Protein 1Q3J (pdb70)

Solvent-accessible surface area: 2704 Å² total; per-residue (Å²): 80,67,126,84,58,62,57,11,46,69,111,49,76,174,29,123,3,95,48,59,96,22,45,81,88,150,69,78,123,53,0,67,0,61,159,184

Nearest PDB structures (foldseek):
  1q3j-assembly1_A  TM=7.990E-01  e=6.376E-05  unclassified
  2dcw-assembly1_A  TM=4.246E-01  e=5.741E+00  Tachypleus tridentatus
  1q3j-assembly1_A  TM=1.029E+00  e=1.247E-07  unclassified
  1dkc-assembly1_A  TM=6.321E-01  e=8.855E-01  Phytolacca americana
  4aoq-assembly3_F  TM=4.528E-01  e=1.450E+00  Spinacia oleracea

Radius of gyration: 8.4 Å; Cα contacts (8 Å, |Δi|>4): 76; chains: 1; bounding box: 14×20×16 Å

Structure (mmCIF, N/CA/C/O backbone):
data_1Q3J
#
_entry.id   1Q3J
#
loop_
_atom_site.group_PDB
_atom_site.id
_atom_site.type_symbol
_atom_site.label_atom_id
_atom_site.label_alt_id
_atom_site.label_comp_id
_atom_site.label_asym_id
_atom_site.label_entity_id
_atom_site.label_seq_id
_atom_site.pdbx_PDB_ins_code
_atom_site.Cartn_x
_atom_site.Cartn_y
_atom_site.Cartn_z
_atom_site.occupancy
_atom_site.B_iso_or_equiv
_atom_site.auth_seq_id
_atom_site.auth_comp_id
_atom_site.auth_asym_id
_atom_site.auth_atom_id
_atom_site.pdbx_PDB_model_num
ATOM 1 N N . CYS A 1 1 ? 5.304 -6.798 2.507 1.00 0.00 1 CYS A N 1
ATOM 2 C CA . CYS A 1 1 ? 4.277 -6.589 1.466 1.00 0.00 1 CYS A CA 1
ATOM 3 C C . CYS A 1 1 ? 3.028 -7.398 1.789 1.00 0.00 1 CYS A C 1
ATOM 4 O O . CYS A 1 1 ? 3.113 -8.397 2.503 1.00 0.00 1 CYS A O 1
ATOM 13 N N . ILE A 1 2 ? 1.878 -6.972 1.251 1.00 0.00 2 ILE A N 1
ATOM 14 C CA . ILE A 1 2 ? 0.607 -7.664 1.462 1.00 0.00 2 ILE A CA 1
ATOM 15 C C . ILE A 1 2 ? 0.099 -7.500 2.910 1.00 0.00 2 ILE A C 1
ATOM 16 O O . ILE A 1 2 ? 0.881 -7.209 3.820 1.00 0.00 2 ILE A O 1
ATOM 32 N N . LYS A 1 3 ? -1.220 -7.683 3.091 1.00 0.00 3 LYS A N 1
ATOM 33 C CA . LYS A 1 3 ? -1.892 -7.573 4.397 1.00 0.00 3 LYS A CA 1
ATOM 34 C C . LYS A 1 3 ? -2.127 -6.121 4.807 1.00 0.00 3 LYS A C 1
ATOM 35 O O . LYS A 1 3 ? -1.360 -5.224 4.448 1.00 0.00 3 LYS A O 1
ATOM 54 N N . ASN A 1 4 ? -3.212 -5.909 5.554 1.00 0.00 4 ASN A N 1
ATOM 55 C CA . ASN A 1 4 ? -3.607 -4.577 6.033 1.00 0.00 4 ASN A CA 1
ATOM 56 C C . ASN A 1 4 ? -2.669 -4.079 7.130 1.00 0.00 4 ASN A C 1
ATOM 57 O O . ASN A 1 4 ? -3.105 -3.764 8.240 1.00 0.00 4 ASN A O 1
ATOM 68 N N . GLY A 1 5 ? -1.389 -4.019 6.823 1.00 0.00 5 GLY A N 1
ATOM 69 C CA . GLY A 1 5 ? -0.409 -3.570 7.784 1.00 0.00 5 GLY A CA 1
ATOM 70 C C . GLY A 1 5 ? 0.964 -3.492 7.168 1.00 0.00 5 GLY A C 1
ATOM 71 O O . GLY A 1 5 ? 1.933 -4.019 7.714 1.00 0.00 5 GLY A O 1
ATOM 75 N N . ASN A 1 6 ? 1.039 -2.845 6.018 1.00 0.00 6 ASN A N 1
ATOM 76 C CA . ASN A 1 6 ? 2.291 -2.701 5.296 1.00 0.00 6 ASN A CA 1
ATOM 77 C C . ASN A 1 6 ? 2.165 -1.569 4.290 1.00 0.00 6 ASN A C 1
ATOM 78 O O . ASN A 1 6 ? 1.084 -1.345 3.740 1.00 0.00 6 ASN A O 1
ATOM 89 N N . GLY A 1 7 ? 3.261 -0.854 4.072 1.00 0.00 7 GLY A N 1
ATOM 90 C CA . GLY A 1 7 ? 3.259 0.263 3.147 1.00 0.00 7 GLY A CA 1
ATOM 91 C C . GLY A 1 7 ? 2.871 -0.133 1.740 1.00 0.00 7 GLY A C 1
ATOM 92 O O . GLY A 1 7 ? 3.315 -1.162 1.230 1.00 0.00 7 GLY A O 1
ATOM 96 N N . CYS A 1 8 ? 2.039 0.680 1.115 1.00 0.00 8 CYS A N 1
ATOM 97 C CA . CYS A 1 8 ? 1.585 0.410 -0.237 1.00 0.00 8 CYS A CA 1
ATOM 98 C C . CYS A 1 8 ? 1.507 1.697 -1.055 1.00 0.00 8 CYS A C 1
ATOM 99 O O . CYS A 1 8 ? 2.046 1.769 -2.160 1.00 0.00 8 CYS A O 1
ATOM 106 N N . GLN A 1 9 ? 0.842 2.715 -0.512 1.00 0.00 9 GLN A N 1
ATOM 107 C CA . GLN A 1 9 ? 0.705 3.993 -1.209 1.00 0.00 9 GLN A CA 1
ATOM 108 C C . GLN A 1 9 ? 0.973 5.170 -0.265 1.00 0.00 9 GLN A C 1
ATOM 109 O O . GLN A 1 9 ? 0.049 5.894 0.108 1.00 0.00 9 GLN A O 1
ATOM 123 N N . PRO A 1 10 ? 2.239 5.365 0.148 1.00 0.00 10 PRO A N 1
ATOM 124 C CA . PRO A 1 10 ? 2.627 6.450 1.064 1.00 0.00 10 PRO A CA 1
ATOM 125 C C . PRO A 1 10 ? 2.350 7.849 0.503 1.00 0.00 10 PRO A C 1
ATOM 126 O O . PRO A 1 10 ? 1.928 8.744 1.239 1.00 0.00 10 PRO A O 1
ATOM 137 N N . ASN A 1 11 ? 2.588 8.046 -0.791 1.00 0.00 11 ASN A N 1
ATOM 138 C CA . ASN A 1 11 ? 2.356 9.350 -1.410 1.00 0.00 11 ASN A CA 1
ATOM 139 C C . ASN A 1 11 ? 1.906 9.205 -2.862 1.00 0.00 11 ASN A C 1
ATOM 140 O O . ASN A 1 11 ? 2.045 10.124 -3.669 1.00 0.00 11 ASN A O 1
ATOM 151 N N . GLY A 1 12 ? 1.325 8.054 -3.168 1.00 0.00 12 GLY A N 1
ATOM 152 C CA . GLY A 1 12 ? 0.805 7.789 -4.500 1.00 0.00 12 GLY A CA 1
ATOM 153 C C . GLY A 1 12 ? 1.858 7.707 -5.594 1.00 0.00 12 GLY A C 1
ATOM 154 O O . GLY A 1 12 ? 1.571 8.017 -6.749 1.00 0.00 12 GLY A O 1
ATOM 158 N N . SER A 1 13 ? 3.056 7.258 -5.259 1.00 0.00 13 SER A N 1
ATOM 159 C CA . SER A 1 13 ? 4.118 7.112 -6.250 1.00 0.00 13 SER A CA 1
ATOM 160 C C . SER A 1 13 ? 3.962 5.783 -6.983 1.00 0.00 13 SER A C 1
ATOM 161 O O . SER A 1 13 ? 4.855 4.932 -6.942 1.00 0.00 13 SER A O 1
ATOM 169 N N . GLN A 1 14 ? 2.807 5.604 -7.624 1.00 0.00 14 GLN A N 1
ATOM 170 C CA . GLN A 1 14 ? 2.497 4.374 -8.346 1.00 0.00 14 GLN A CA 1
ATOM 171 C C . GLN A 1 14 ? 2.462 3.208 -7.367 1.00 0.00 14 GLN A C 1
ATOM 172 O O . GLN A 1 14 ? 3.092 2.168 -7.583 1.00 0.00 14 GLN A O 1
ATOM 186 N N . GLY A 1 15 ? 1.730 3.410 -6.274 1.00 0.00 15 GLY A N 1
ATOM 187 C CA . GLY A 1 15 ? 1.614 2.401 -5.241 1.00 0.00 15 GLY A CA 1
ATOM 188 C C . GLY A 1 15 ? 1.002 1.114 -5.746 1.00 0.00 15 GLY A C 1
ATOM 189 O O . GLY A 1 15 ? -0.006 1.134 -6.458 1.00 0.00 15 GLY A O 1
ATOM 193 N N . ASN A 1 16 ? 1.611 -0.003 -5.384 1.00 0.00 16 ASN A N 1
ATOM 194 C CA . ASN A 1 16 ? 1.130 -1.306 -5.810 1.00 0.00 16 ASN A CA 1
ATOM 195 C C . ASN A 1 16 ? 1.627 -2.389 -4.861 1.00 0.00 16 ASN A C 1
ATOM 196 O O . ASN A 1 16 ? 2.824 -2.485 -4.582 1.00 0.00 16 ASN A O 1
ATOM 207 N N . CYS A 1 17 ? 0.706 -3.194 -4.366 1.00 0.00 17 CYS A N 1
ATOM 208 C CA . CYS A 1 17 ? 1.040 -4.270 -3.453 1.00 0.00 17 CYS A CA 1
ATOM 209 C C . CYS A 1 17 ? 1.206 -5.576 -4.218 1.00 0.00 17 CYS A C 1
ATOM 210 O O . CYS A 1 17 ? 0.549 -5.792 -5.236 1.00 0.00 17 CYS A O 1
ATOM 217 N N . CYS A 1 18 ? 2.087 -6.433 -3.722 1.00 0.00 18 CYS A N 1
ATOM 218 C CA . CYS A 1 18 ? 2.364 -7.725 -4.342 1.00 0.00 18 CYS A CA 1
ATOM 219 C C . CYS A 1 18 ? 1.089 -8.550 -4.493 1.00 0.00 18 CYS A C 1
ATOM 220 O O . CYS A 1 18 ? 0.924 -9.280 -5.469 1.00 0.00 18 CYS A O 1
ATOM 227 N N . SER A 1 19 ? 0.187 -8.417 -3.526 1.00 0.00 19 SER A N 1
ATOM 228 C CA . SER A 1 19 ? -1.081 -9.135 -3.545 1.00 0.00 19 SER A CA 1
ATOM 229 C C . SER A 1 19 ? -1.936 -8.706 -4.733 1.00 0.00 19 SER A C 1
ATOM 230 O O . SER A 1 19 ? -2.754 -9.475 -5.237 1.00 0.00 19 SER A O 1
ATOM 238 N N . GLY A 1 20 ? -1.755 -7.465 -5.161 1.00 0.00 20 GLY A N 1
ATOM 239 C CA . GLY A 1 20 ? -2.527 -6.940 -6.262 1.00 0.00 20 GLY A CA 1
ATOM 240 C C . GLY A 1 20 ? -3.799 -6.325 -5.749 1.00 0.00 20 GLY A C 1
ATOM 241 O O . GLY A 1 20 ? -4.833 -6.326 -6.419 1.00 0.00 20 GLY A O 1
ATOM 245 N N . TYR A 1 21 ? -3.709 -5.803 -4.538 1.00 0.00 21 TYR A N 1
ATOM 246 C CA . TYR A 1 21 ? -4.830 -5.176 -3.880 1.00 0.00 21 TYR A CA 1
ATOM 247 C C . TYR A 1 21 ? -4.307 -4.267 -2.775 1.00 0.00 21 TYR A C 1
ATOM 248 O O . TYR A 1 21 ? -3.420 -4.653 -2.008 1.00 0.00 21 TYR A O 1
ATOM 266 N N . CYS A 1 22 ? -4.826 -3.056 -2.721 1.00 0.00 22 CYS A N 1
ATOM 267 C CA . CYS A 1 22 ? -4.389 -2.081 -1.740 1.00 0.00 22 CYS A CA 1
ATOM 268 C C . CYS A 1 22 ? -5.600 -1.423 -1.084 1.00 0.00 22 CYS A C 1
ATOM 269 O O . CYS A 1 22 ? -6.737 -1.857 -1.299 1.00 0.00 22 CYS A O 1
ATOM 276 N N . HIS A 1 23 ? -5.362 -0.390 -0.286 1.00 0.00 23 HIS A N 1
ATOM 277 C CA . HIS A 1 23 ? -6.434 0.319 0.399 1.00 0.00 23 HIS A CA 1
ATOM 278 C C . HIS A 1 23 ? -5.927 1.658 0.922 1.00 0.00 23 HIS A C 1
ATOM 279 O O . HIS A 1 23 ? -5.034 1.708 1.768 1.00 0.00 23 HIS A O 1
ATOM 294 N N . LYS A 1 24 ? -6.516 2.740 0.442 1.00 0.00 24 LYS A N 1
ATOM 295 C CA . LYS A 1 24 ? -6.132 4.065 0.888 1.00 0.00 24 LYS A CA 1
ATOM 296 C C . LYS A 1 24 ? -7.329 5.003 0.881 1.00 0.00 24 LYS A C 1
ATOM 297 O O . LYS A 1 24 ? -7.936 5.262 -0.158 1.00 0.00 24 LYS A O 1
ATOM 316 N N . GLN A 1 25 ? -7.646 5.513 2.058 1.00 0.00 25 GLN A N 1
ATOM 317 C CA . GLN A 1 25 ? -8.748 6.437 2.233 1.00 0.00 25 GLN A CA 1
ATOM 318 C C . GLN A 1 25 ? -8.222 7.863 2.173 1.00 0.00 25 GLN A C 1
ATOM 319 O O . GLN A 1 25 ? -7.072 8.110 2.538 1.00 0.00 25 GLN A O 1
ATOM 333 N N . PRO A 1 26 ? -9.044 8.814 1.702 1.00 0.00 26 PRO A N 1
ATOM 334 C CA . PRO A 1 26 ? -8.654 10.226 1.591 1.00 0.00 26 PRO A CA 1
ATOM 335 C C . PRO A 1 26 ? -8.505 10.902 2.956 1.00 0.00 26 PRO A C 1
ATOM 336 O O . PRO A 1 26 ? -9.170 11.899 3.246 1.00 0.00 26 PRO A O 1
ATOM 347 N N . GLY A 1 27 ? -7.641 10.349 3.793 1.00 0.00 27 GLY A N 1
ATOM 348 C CA . GLY A 1 27 ? -7.421 10.895 5.113 1.00 0.00 27 GLY A CA 1
ATOM 349 C C . GLY A 1 27 ? -6.032 10.596 5.623 1.00 0.00 27 GLY A C 1
ATOM 350 O O . GLY A 1 27 ? -5.258 11.514 5.902 1.00 0.00 27 GLY A O 1
ATOM 354 N N . TRP A 1 28 ? -5.701 9.315 5.734 1.00 0.00 28 TRP A N 1
ATOM 355 C CA . TRP A 1 28 ? -4.383 8.918 6.203 1.00 0.00 28 TRP A CA 1
ATOM 356 C C . TRP A 1 28 ? -3.339 9.195 5.126 1.00 0.00 28 TRP A C 1
ATOM 357 O O . TRP A 1 28 ? -3.667 9.300 3.942 1.00 0.00 28 TRP A O 1
ATOM 378 N N . VAL A 1 29 ? -2.093 9.349 5.539 1.00 0.00 29 VAL A N 1
ATOM 379 C CA . VAL A 1 29 ? -1.018 9.648 4.606 1.00 0.00 29 VAL A CA 1
ATOM 380 C C . VAL A 1 29 ? -0.635 8.430 3.769 1.00 0.00 29 VAL A C 1
ATOM 381 O O . VAL A 1 29 ? -0.773 8.434 2.545 1.00 0.00 29 VAL A O 1
ATOM 394 N N . ALA A 1 30 ? -0.137 7.398 4.430 1.00 0.00 30 ALA A N 1
ATOM 395 C CA . ALA A 1 30 ? 0.287 6.191 3.741 1.00 0.00 30 ALA A CA 1
ATOM 396 C C . ALA A 1 30 ? -0.816 5.144 3.680 1.00 0.00 30 ALA A C 1
ATOM 397 O O . ALA A 1 30 ? -1.352 4.726 4.709 1.00 0.00 30 ALA A O 1
ATOM 404 N N . GLY A 1 31 ? -1.125 4.703 2.469 1.00 0.00 31 GLY A N 1
ATOM 405 C CA . GLY A 1 31 ? -2.129 3.677 2.278 1.00 0.00 31 GLY A CA 1
ATOM 406 C C . GLY A 1 31 ? -1.523 2.302 2.449 1.00 0.00 31 GLY A C 1
ATOM 407 O O . GLY A 1 31 ? -0.424 2.048 1.948 1.00 0.00 31 GLY A O 1
ATOM 411 N N . TYR A 1 32 ? -2.212 1.426 3.160 1.00 0.00 32 TYR A N 1
ATOM 412 C CA . TYR A 1 32 ? -1.711 0.079 3.400 1.00 0.00 32 TYR A CA 1
ATOM 413 C C . TYR A 1 32 ? -2.288 -0.928 2.412 1.00 0.00 32 TYR A C 1
ATOM 414 O O . TYR A 1 32 ? -3.277 -0.653 1.731 1.00 0.00 32 TYR A O 1
ATOM 432 N N . CYS A 1 33 ? -1.667 -2.097 2.355 1.00 0.00 33 CYS A N 1
ATOM 433 C CA . CYS A 1 33 ? -2.116 -3.165 1.474 1.00 0.00 33 CYS A CA 1
ATOM 434 C C . CYS A 1 33 ? -3.429 -3.757 1.966 1.00 0.00 33 CYS A C 1
ATOM 435 O O . CYS A 1 33 ? -3.868 -3.482 3.079 1.00 0.00 33 CYS A O 1
ATOM 442 N N . ARG A 1 34 ? -4.033 -4.589 1.134 1.00 0.00 34 ARG A N 1
ATOM 443 C CA . ARG A 1 34 ? -5.279 -5.247 1.475 1.00 0.00 34 ARG A CA 1
ATOM 444 C C . ARG A 1 34 ? -5.354 -6.578 0.740 1.00 0.00 34 ARG A C 1
ATOM 445 O O . ARG A 1 34 ? -4.903 -6.685 -0.397 1.00 0.00 34 ARG A O 1
ATOM 466 N N . ARG A 1 35 ? -5.891 -7.596 1.395 1.00 0.00 35 ARG A N 1
ATOM 467 C CA . ARG A 1 35 ? -5.990 -8.914 0.782 1.00 0.00 35 ARG A CA 1
ATOM 468 C C . ARG A 1 35 ? -7.390 -9.158 0.226 1.00 0.00 35 ARG A C 1
ATOM 469 O O . ARG A 1 35 ? -7.550 -9.827 -0.793 1.00 0.00 35 ARG A O 1
ATOM 490 N N . LYS A 1 36 ? -8.400 -8.619 0.901 1.00 0.00 36 LYS A N 1
ATOM 491 C CA . LYS A 1 36 ? -9.785 -8.787 0.477 1.00 0.00 36 LYS A CA 1
ATOM 492 C C . LYS A 1 36 ? -10.679 -7.787 1.198 1.00 0.00 36 LYS A C 1
ATOM 493 O O . LYS A 1 36 ? -11.878 -7.698 0.859 1.00 0.00 36 LYS A O 1
ATOM 513 N N . CYS A 1 1 ? 5.419 -7.452 2.154 1.00 0.00 1 CYS A N 2
ATOM 514 C CA . CYS A 1 1 ? 4.381 -7.204 1.131 1.00 0.00 1 CYS A CA 2
ATOM 515 C C . CYS A 1 1 ? 3.150 -8.050 1.421 1.00 0.00 1 CYS A C 2
ATOM 516 O O . CYS A 1 1 ? 3.257 -9.091 2.066 1.00 0.00 1 CYS A O 2
ATOM 525 N N . ILE A 1 2 ? 1.983 -7.588 0.954 1.00 0.00 2 ILE A N 2
ATOM 526 C CA . 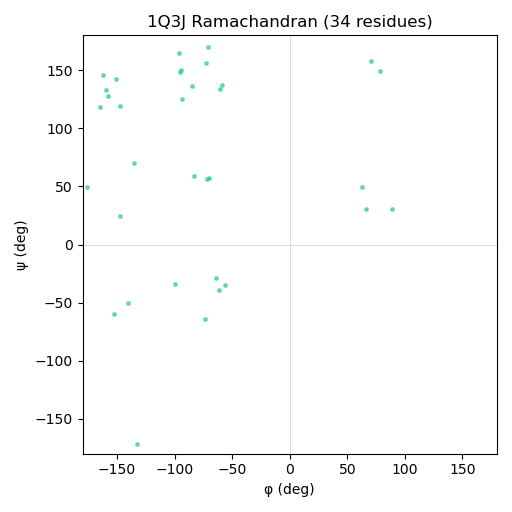ILE A 1 2 ? 0.713 -8.292 1.168 1.00 0.00 2 ILE A CA 2
ATOM 527 C C . ILE A 1 2 ? 0.244 -8.115 2.613 1.00 0.00 2 ILE A C 2
ATOM 528 O O . ILE A 1 2 ? 1.064 -7.993 3.525 1.00 0.00 2 ILE A O 2
ATOM 544 N N . LYS A 1 3 ? -1.080 -8.077 2.798 1.00 0.00 3 LYS A N 2
ATOM 545 C CA . LYS A 1 3 ? -1.701 -7.894 4.112 1.00 0.00 3 LYS A CA 2
ATOM 546 C C . LYS A 1 3 ? -1.577 -6.442 4.562 1.00 0.00 3 LYS A C 2
ATOM 547 O O . LYS A 1 3 ? -0.624 -5.740 4.204 1.00 0.00 3 LYS A O 2
ATOM 566 N N . ASN A 1 4 ? -2.564 -5.990 5.318 1.00 0.00 4 ASN A N 2
ATOM 567 C CA . ASN A 1 4 ? -2.601 -4.614 5.798 1.00 0.00 4 ASN A CA 2
ATOM 568 C C . ASN A 1 4 ? -1.383 -4.292 6.646 1.00 0.00 4 ASN A C 2
ATOM 569 O O . ASN A 1 4 ? -0.951 -5.102 7.471 1.00 0.00 4 ASN A O 2
ATOM 580 N N . GLY A 1 5 ? -0.832 -3.111 6.434 1.00 0.00 5 GLY A N 2
ATOM 581 C CA . GLY A 1 5 ? 0.333 -2.685 7.174 1.00 0.00 5 GLY A CA 2
ATOM 582 C C . GLY A 1 5 ? 1.366 -2.057 6.270 1.00 0.00 5 GLY A C 2
ATOM 583 O O . GLY A 1 5 ? 1.898 -0.987 6.567 1.00 0.00 5 GLY A O 2
ATOM 587 N N . ASN A 1 6 ? 1.636 -2.727 5.158 1.00 0.00 6 ASN A N 2
ATOM 588 C CA . ASN A 1 6 ? 2.604 -2.251 4.177 1.00 0.00 6 ASN A CA 2
ATOM 589 C C . ASN A 1 6 ? 2.156 -0.929 3.569 1.00 0.00 6 ASN A C 2
ATOM 590 O O . ASN A 1 6 ? 1.044 -0.820 3.053 1.00 0.00 6 ASN A O 2
ATOM 601 N N . GLY A 1 7 ? 3.035 0.061 3.627 1.00 0.00 7 GLY A N 2
ATOM 602 C CA . GLY A 1 7 ? 2.737 1.368 3.071 1.00 0.00 7 GLY A CA 2
ATOM 603 C C . GLY A 1 7 ? 2.909 1.376 1.571 1.00 0.00 7 GLY A C 2
ATOM 604 O O . GLY A 1 7 ? 3.921 1.853 1.053 1.00 0.00 7 GLY A O 2
ATOM 608 N N . CYS A 1 8 ? 1.939 0.814 0.883 1.00 0.00 8 CYS A N 2
ATOM 609 C CA . CYS A 1 8 ? 1.978 0.714 -0.566 1.00 0.00 8 CYS A CA 2
ATOM 610 C C . CYS A 1 8 ? 1.828 2.073 -1.230 1.00 0.00 8 CYS A C 2
ATOM 611 O O . CYS A 1 8 ? 2.543 2.389 -2.178 1.00 0.00 8 CYS A O 2
ATOM 618 N N . GLN A 1 9 ? 0.893 2.871 -0.746 1.00 0.00 9 GLN A N 2
ATOM 619 C CA . GLN A 1 9 ? 0.653 4.180 -1.325 1.00 0.00 9 GLN A CA 2
ATOM 620 C C . GLN A 1 9 ? 0.645 5.268 -0.263 1.00 0.00 9 GLN A C 2
ATOM 621 O O . GLN A 1 9 ? -0.415 5.678 0.195 1.00 0.00 9 GLN A O 2
ATOM 635 N N . PRO A 1 10 ? 1.823 5.758 0.146 1.00 0.00 10 PRO A N 2
ATOM 636 C CA . PRO A 1 10 ? 1.928 6.818 1.152 1.00 0.00 10 PRO A CA 2
ATOM 637 C C . PRO A 1 10 ? 1.167 8.068 0.711 1.00 0.00 10 PRO A C 2
ATOM 638 O O . PRO A 1 10 ? 0.455 8.688 1.498 1.00 0.00 10 PRO A O 2
ATOM 649 N N . ASN A 1 11 ? 1.306 8.411 -0.564 1.00 0.00 11 ASN A N 2
ATOM 650 C CA . ASN A 1 11 ? 0.618 9.567 -1.127 1.00 0.00 11 ASN A CA 2
ATOM 651 C C . ASN A 1 11 ? 0.596 9.496 -2.649 1.00 0.00 11 ASN A C 2
ATOM 652 O O . ASN A 1 11 ? -0.351 9.962 -3.283 1.00 0.00 11 ASN A O 2
ATOM 663 N N . GLY A 1 12 ? 1.632 8.910 -3.234 1.00 0.00 12 GLY A N 2
ATOM 664 C CA . GLY A 1 12 ? 1.689 8.801 -4.679 1.00 0.00 12 GLY A CA 2
ATOM 665 C C . GLY A 1 12 ? 2.969 8.156 -5.172 1.00 0.00 12 GLY A C 2
ATOM 666 O O . GLY A 1 12 ? 3.680 8.729 -6.001 1.00 0.00 12 GLY A O 2
ATOM 670 N N . SER A 1 13 ? 3.261 6.964 -4.676 1.00 0.00 13 SER A N 2
ATOM 671 C CA . SER A 1 13 ? 4.451 6.241 -5.081 1.00 0.00 13 SER A CA 2
ATOM 672 C C . SER A 1 13 ? 4.127 5.258 -6.196 1.00 0.00 13 SER A C 2
ATOM 673 O O . SER A 1 13 ? 4.705 5.339 -7.285 1.00 0.00 13 SER A O 2
ATOM 681 N N . GLN A 1 14 ? 3.198 4.343 -5.920 1.00 0.00 14 GLN A N 2
ATOM 682 C CA . GLN A 1 14 ? 2.786 3.338 -6.890 1.00 0.00 14 GLN A CA 2
ATOM 683 C C . GLN A 1 14 ? 1.772 2.368 -6.287 1.00 0.00 14 GLN A C 2
ATOM 684 O O . GLN A 1 14 ? 0.766 2.042 -6.916 1.00 0.00 14 GLN A O 2
ATOM 698 N N . GLY A 1 15 ? 2.053 1.886 -5.084 1.00 0.00 15 GLY A N 2
ATOM 699 C CA . GLY A 1 15 ? 1.166 0.927 -4.453 1.00 0.00 15 GLY A CA 2
ATOM 700 C C . GLY A 1 15 ? 1.430 -0.461 -4.990 1.00 0.00 15 GLY A C 2
ATOM 701 O O . GLY A 1 15 ? 0.531 -1.132 -5.497 1.00 0.00 15 GLY A O 2
ATOM 705 N N . ASN A 1 16 ? 2.691 -0.863 -4.919 1.00 0.00 16 ASN A N 2
ATOM 706 C CA . ASN A 1 16 ? 3.140 -2.153 -5.437 1.00 0.00 16 ASN A CA 2
ATOM 707 C C . ASN A 1 16 ? 2.763 -3.345 -4.545 1.00 0.00 16 ASN A C 2
ATOM 708 O O . ASN A 1 16 ? 3.619 -4.156 -4.183 1.00 0.00 16 ASN A O 2
ATOM 719 N N . CYS A 1 17 ? 1.482 -3.491 -4.228 1.00 0.00 17 CYS A N 2
ATOM 720 C CA . CYS A 1 17 ? 1.042 -4.630 -3.431 1.00 0.00 17 CYS A CA 2
ATOM 721 C C . CYS A 1 17 ? 1.140 -5.901 -4.277 1.00 0.00 17 CYS A C 2
ATOM 722 O O . CYS A 1 17 ? 0.780 -5.902 -5.452 1.00 0.00 17 CYS A O 2
ATOM 729 N N . CYS A 1 18 ? 1.682 -6.959 -3.695 1.00 0.00 18 CYS A N 2
ATOM 730 C CA . CYS A 1 18 ? 1.884 -8.219 -4.407 1.00 0.00 18 CYS A CA 2
ATOM 731 C C . CYS A 1 18 ? 0.569 -8.943 -4.721 1.00 0.00 18 CYS A C 2
ATOM 732 O O . CYS A 1 18 ? 0.516 -9.759 -5.642 1.00 0.00 18 CYS A O 2
ATOM 739 N N . SER A 1 19 ? -0.482 -8.646 -3.964 1.00 0.00 19 SER A N 2
ATOM 740 C CA . SER A 1 19 ? -1.788 -9.278 -4.176 1.00 0.00 19 SER A CA 2
ATOM 741 C C . SER A 1 19 ? -2.853 -8.659 -3.285 1.00 0.00 19 SER A C 2
ATOM 742 O O . SER A 1 19 ? -4.013 -8.540 -3.682 1.00 0.00 19 SER A O 2
ATOM 750 N N . GLY A 1 20 ? -2.444 -8.291 -2.072 1.00 0.00 20 GLY A N 2
ATOM 751 C CA . GLY A 1 20 ? -3.348 -7.705 -1.093 1.00 0.00 20 GLY A CA 2
ATOM 752 C C . GLY A 1 20 ? -4.167 -6.543 -1.625 1.00 0.00 20 GLY A C 2
ATOM 753 O O . GLY A 1 20 ? -5.207 -6.223 -1.053 1.00 0.00 20 GLY A O 2
ATOM 757 N N . TYR A 1 21 ? -3.699 -5.919 -2.713 1.00 0.00 21 TYR A N 2
ATOM 758 C CA . TYR A 1 21 ? -4.389 -4.789 -3.328 1.00 0.00 21 TYR A CA 2
ATOM 759 C C . TYR A 1 21 ? -4.242 -3.539 -2.462 1.00 0.00 21 TYR A C 2
ATOM 760 O O . TYR A 1 21 ? -4.710 -3.485 -1.326 1.00 0.00 21 TYR A O 2
ATOM 778 N N . CYS A 1 22 ? -3.557 -2.548 -3.006 1.00 0.00 22 CYS A N 2
ATOM 779 C CA . CYS A 1 22 ? -3.308 -1.302 -2.299 1.00 0.00 22 CYS A CA 2
ATOM 780 C C . CYS A 1 22 ? -4.599 -0.515 -2.101 1.00 0.00 22 CYS A C 2
ATOM 781 O O . CYS A 1 22 ? -5.411 -0.390 -3.019 1.00 0.00 22 CYS A O 2
ATOM 788 N N . HIS A 1 23 ? -4.788 0.010 -0.900 1.00 0.00 23 HIS A N 2
ATOM 789 C CA . HIS A 1 23 ? -5.978 0.780 -0.580 1.00 0.00 23 HIS A CA 2
ATOM 790 C C . HIS A 1 23 ? -5.630 1.947 0.338 1.00 0.00 23 HIS A C 2
ATOM 791 O O . HIS A 1 23 ? -4.975 1.767 1.364 1.00 0.00 23 HIS A O 2
ATOM 806 N N . LYS A 1 24 ? -6.073 3.140 -0.036 1.00 0.00 24 LYS A N 2
ATOM 807 C CA . LYS A 1 24 ? -5.803 4.328 0.758 1.00 0.00 24 LYS A CA 2
ATOM 808 C C . LYS A 1 24 ? -7.012 5.253 0.816 1.00 0.00 24 LYS A C 2
ATOM 809 O O . LYS A 1 24 ? -7.480 5.759 -0.206 1.00 0.00 24 LYS A O 2
ATOM 828 N N . GLN A 1 25 ? -7.479 5.506 2.027 1.00 0.00 25 GLN A N 2
ATOM 829 C CA . GLN A 1 25 ? -8.588 6.412 2.252 1.00 0.00 25 GLN A CA 2
ATOM 830 C C . GLN A 1 25 ? -8.031 7.820 2.342 1.00 0.00 25 GLN A C 2
ATOM 831 O O . GLN A 1 25 ? -6.921 8.007 2.841 1.00 0.00 25 GLN A O 2
ATOM 845 N N . PRO A 1 26 ? -8.761 8.823 1.848 1.00 0.00 26 PRO A N 2
ATOM 846 C CA . PRO A 1 26 ? -8.306 10.217 1.869 1.00 0.00 26 PRO A CA 2
ATOM 847 C C . PRO A 1 26 ? -8.301 10.830 3.275 1.00 0.00 26 PRO A C 2
ATOM 848 O O . PRO A 1 26 ? -8.932 11.862 3.513 1.00 0.00 26 PRO A O 2
ATOM 859 N N . GLY A 1 27 ? -7.592 10.200 4.207 1.00 0.00 27 GLY A N 2
ATOM 860 C CA . GLY A 1 27 ? -7.538 10.723 5.556 1.00 0.00 27 GLY A CA 2
ATOM 861 C C . GLY A 1 27 ? -6.571 9.991 6.470 1.00 0.00 27 GLY A C 2
ATOM 862 O O . GLY A 1 27 ? -6.822 9.887 7.670 1.00 0.00 27 GLY A O 2
ATOM 866 N N . TRP A 1 28 ? -5.451 9.509 5.937 1.00 0.00 28 TRP A N 2
ATOM 867 C CA . TRP A 1 28 ? -4.463 8.825 6.777 1.00 0.00 28 TRP A CA 2
ATOM 868 C C . TRP A 1 28 ? -3.077 8.812 6.138 1.00 0.00 28 TRP A C 2
ATOM 869 O O . TRP A 1 28 ? -2.178 8.122 6.613 1.00 0.00 28 TRP A O 2
ATOM 890 N N . VAL A 1 29 ? -2.929 9.615 5.086 1.00 0.00 29 VAL A N 2
ATOM 891 C CA . VAL A 1 29 ? -1.686 9.795 4.332 1.00 0.00 29 VAL A CA 2
ATOM 892 C C . VAL A 1 29 ? -0.769 8.562 4.272 1.00 0.00 29 VAL A C 2
ATOM 893 O O . VAL A 1 29 ? 0.452 8.681 4.420 1.00 0.00 29 VAL A O 2
ATOM 906 N N . ALA A 1 30 ? -1.360 7.397 4.020 1.00 0.00 30 ALA A N 2
ATOM 907 C CA . ALA A 1 30 ? -0.604 6.148 3.905 1.00 0.00 30 ALA A CA 2
ATOM 908 C C . ALA A 1 30 ? -1.525 4.975 3.592 1.00 0.00 30 ALA A C 2
ATOM 909 O O . ALA A 1 30 ? -2.254 4.490 4.457 1.00 0.00 30 ALA A O 2
ATOM 916 N N . GLY A 1 31 ? -1.473 4.518 2.354 1.00 0.00 31 GLY A N 2
ATOM 917 C CA . GLY A 1 31 ? -2.286 3.401 1.933 1.00 0.00 31 GLY A CA 2
ATOM 918 C C . GLY A 1 31 ? -1.611 2.085 2.215 1.00 0.00 31 GLY A C 2
ATOM 919 O O . GLY A 1 31 ? -0.382 2.010 2.229 1.00 0.00 31 GLY A O 2
ATOM 923 N N . TYR A 1 32 ? -2.402 1.052 2.436 1.00 0.00 32 TYR A N 2
ATOM 924 C CA . TYR A 1 32 ? -1.861 -0.264 2.716 1.00 0.00 32 TYR A CA 2
ATOM 925 C C . TYR A 1 32 ? -2.597 -1.344 1.938 1.00 0.00 32 TYR A C 2
ATOM 926 O O . TYR A 1 32 ? -3.729 -1.145 1.492 1.00 0.00 32 TYR A O 2
ATOM 944 N N . CYS A 1 33 ? -1.946 -2.485 1.789 1.00 0.00 33 CYS A N 2
ATOM 945 C CA . CYS A 1 33 ? -2.527 -3.616 1.089 1.00 0.00 33 CYS A CA 2
ATOM 946 C C . CYS A 1 33 ? -3.710 -4.146 1.885 1.00 0.00 33 CYS A C 2
ATOM 947 O O . CYS A 1 33 ? -3.578 -4.407 3.072 1.00 0.00 33 CYS A O 2
ATOM 954 N N . ARG A 1 34 ? -4.852 -4.318 1.245 1.00 0.00 34 ARG A N 2
ATOM 955 C CA . ARG A 1 34 ? -6.017 -4.839 1.938 1.00 0.00 34 ARG A CA 2
ATOM 956 C C . ARG A 1 34 ? -5.956 -6.360 1.976 1.00 0.00 34 ARG A C 2
ATOM 957 O O . ARG A 1 34 ? -4.879 -6.950 2.087 1.00 0.00 34 ARG A O 2
ATOM 978 N N . ARG A 1 35 ? -7.105 -6.987 1.872 1.00 0.00 35 ARG A N 2
ATOM 979 C CA . ARG A 1 35 ? -7.176 -8.438 1.883 1.00 0.00 35 ARG A CA 2
ATOM 980 C C . ARG A 1 35 ? -8.226 -8.930 0.892 1.00 0.00 35 ARG A C 2
ATOM 981 O O . ARG A 1 35 ? -9.311 -8.350 0.776 1.00 0.00 35 ARG A O 2
ATOM 1002 N N . LYS A 1 36 ? -7.888 -9.996 0.179 1.00 0.00 36 LYS A N 2
ATOM 1003 C CA . LYS A 1 36 ? -8.772 -10.588 -0.813 1.00 0.00 36 LYS A CA 2
ATOM 1004 C C . LYS A 1 36 ? -8.246 -11.960 -1.209 1.00 0.00 36 LYS A C 2
ATOM 1005 O O . LYS A 1 36 ? -7.204 -12.371 -0.657 1.00 0.00 36 LYS A O 2
ATOM 1025 N N . CYS A 1 1 ? 5.669 -7.448 0.207 1.00 0.00 1 CYS A N 3
ATOM 1026 C CA . CYS A 1 1 ? 4.406 -7.442 -0.562 1.00 0.00 1 CYS A CA 3
ATOM 1027 C C . CYS A 1 1 ? 3.209 -7.435 0.394 1.00 0.00 1 CYS A C 3
ATOM 1028 O O . CYS A 1 1 ? 3.168 -6.633 1.327 1.00 0.00 1 CYS A O 3
ATOM 1037 N N . ILE A 1 2 ? 2.231 -8.309 0.166 1.00 0.00 2 ILE A N 3
ATOM 1038 C CA . ILE A 1 2 ? 1.047 -8.364 1.014 1.00 0.00 2 ILE A CA 3
ATOM 1039 C C . ILE A 1 2 ? 1.395 -8.805 2.431 1.00 0.00 2 ILE A C 3
ATOM 1040 O O . ILE A 1 2 ? 1.903 -9.909 2.640 1.00 0.00 2 ILE A O 3
ATOM 1056 N N . LYS A 1 3 ? 1.112 -7.942 3.398 1.00 0.00 3 LYS A N 3
ATOM 1057 C CA . LYS A 1 3 ? 1.376 -8.241 4.788 1.00 0.00 3 LYS A CA 3
ATOM 1058 C C . LYS A 1 3 ? 0.423 -7.458 5.685 1.00 0.00 3 LYS A C 3
ATOM 1059 O O . LYS A 1 3 ? 0.706 -7.230 6.861 1.00 0.00 3 LYS A O 3
ATOM 1078 N N . ASN A 1 4 ? -0.730 -7.096 5.116 1.00 0.00 4 ASN A N 3
ATOM 1079 C CA . ASN A 1 4 ? -1.792 -6.371 5.827 1.00 0.00 4 ASN A CA 3
ATOM 1080 C C . ASN A 1 4 ? -1.321 -5.023 6.383 1.00 0.00 4 ASN A C 3
ATOM 1081 O O . ASN A 1 4 ? -0.388 -4.947 7.179 1.00 0.00 4 ASN A O 3
ATOM 1092 N N . GLY A 1 5 ? -1.986 -3.958 5.961 1.00 0.00 5 GLY A N 3
ATOM 1093 C CA . GLY A 1 5 ? -1.640 -2.623 6.421 1.00 0.00 5 GLY A CA 3
ATOM 1094 C C . GLY A 1 5 ? -0.258 -2.191 5.971 1.00 0.00 5 GLY A C 3
ATOM 1095 O O . GLY A 1 5 ? 0.361 -1.319 6.577 1.00 0.00 5 GLY A O 3
ATOM 1099 N N . ASN A 1 6 ? 0.223 -2.803 4.901 1.00 0.00 6 ASN A N 3
ATOM 1100 C CA . ASN A 1 6 ? 1.536 -2.478 4.363 1.00 0.00 6 ASN A CA 3
ATOM 1101 C C . ASN A 1 6 ? 1.425 -1.275 3.434 1.00 0.00 6 ASN A C 3
ATOM 1102 O O . ASN A 1 6 ? 0.324 -0.927 3.008 1.00 0.00 6 ASN A O 3
ATOM 1113 N N . GLY A 1 7 ? 2.551 -0.636 3.138 1.00 0.00 7 GLY A N 3
ATOM 1114 C CA . GLY A 1 7 ? 2.551 0.530 2.271 1.00 0.00 7 GLY A CA 3
ATOM 1115 C C . GLY A 1 7 ? 2.134 0.215 0.845 1.00 0.00 7 GLY A C 3
ATOM 1116 O O . GLY A 1 7 ? 2.974 -0.068 -0.010 1.00 0.00 7 GLY A O 3
ATOM 1120 N N . CYS A 1 8 ? 0.836 0.272 0.585 1.00 0.00 8 CYS A N 3
ATOM 1121 C CA . CYS A 1 8 ? 0.311 -0.001 -0.744 1.00 0.00 8 CYS A CA 3
ATOM 1122 C C . CYS A 1 8 ? 0.397 1.254 -1.594 1.00 0.00 8 CYS A C 3
ATOM 1123 O O . CYS A 1 8 ? 0.626 1.190 -2.796 1.00 0.00 8 CYS A O 3
ATOM 1130 N N . GLN A 1 9 ? 0.226 2.398 -0.949 1.00 0.00 9 GLN A N 3
ATOM 1131 C CA . GLN A 1 9 ? 0.297 3.681 -1.629 1.00 0.00 9 GLN A CA 3
ATOM 1132 C C . GLN A 1 9 ? 0.687 4.772 -0.629 1.00 0.00 9 GLN A C 3
ATOM 1133 O O . GLN A 1 9 ? -0.098 5.673 -0.331 1.00 0.00 9 GLN A O 3
ATOM 1147 N N . PRO A 1 10 ? 1.908 4.683 -0.072 1.00 0.00 10 PRO A N 3
ATOM 1148 C CA . PRO A 1 10 ? 2.401 5.646 0.912 1.00 0.00 10 PRO A CA 3
ATOM 1149 C C . PRO A 1 10 ? 2.858 6.959 0.279 1.00 0.00 10 PRO A C 3
ATOM 1150 O O . PRO A 1 10 ? 2.549 8.041 0.780 1.00 0.00 10 PRO A O 3
ATOM 1161 N N . ASN A 1 11 ? 3.606 6.857 -0.812 1.00 0.00 11 ASN A N 3
ATOM 1162 C CA . ASN A 1 11 ? 4.119 8.032 -1.507 1.00 0.00 11 ASN A CA 3
ATOM 1163 C C . ASN A 1 11 ? 3.060 8.660 -2.405 1.00 0.00 11 ASN A C 3
ATOM 1164 O O . ASN A 1 11 ? 3.041 9.875 -2.596 1.00 0.00 11 ASN A O 3
ATOM 1175 N N . GLY A 1 12 ? 2.190 7.834 -2.962 1.00 0.00 12 GLY A N 3
ATOM 1176 C CA . GLY A 1 12 ? 1.153 8.337 -3.840 1.00 0.00 12 GLY A CA 3
ATOM 1177 C C . GLY A 1 12 ? 1.248 7.728 -5.218 1.00 0.00 12 GLY A C 3
ATOM 1178 O O . GLY A 1 12 ? 0.236 7.458 -5.863 1.00 0.00 12 GLY A O 3
ATOM 1182 N N . SER A 1 13 ? 2.474 7.501 -5.665 1.00 0.00 13 SER A N 3
ATOM 1183 C CA . SER A 1 13 ? 2.720 6.908 -6.965 1.00 0.00 13 SER A CA 3
ATOM 1184 C C . SER A 1 13 ? 2.261 5.455 -6.967 1.00 0.00 13 SER A C 3
ATOM 1185 O O . SER A 1 13 ? 1.508 5.026 -7.843 1.00 0.00 13 SER A O 3
ATOM 1193 N N . GLN A 1 14 ? 2.711 4.715 -5.959 1.00 0.00 14 GLN A N 3
ATOM 1194 C CA . GLN A 1 14 ? 2.358 3.314 -5.805 1.00 0.00 14 GLN A CA 3
ATOM 1195 C C . GLN A 1 14 ? 2.814 2.834 -4.429 1.00 0.00 14 GLN A C 3
ATOM 1196 O O . GLN A 1 14 ? 2.741 3.586 -3.455 1.00 0.00 14 GLN A O 3
ATOM 1210 N N . GLY A 1 15 ? 3.296 1.600 -4.350 1.00 0.00 15 GLY A N 3
ATOM 1211 C CA . GLY A 1 15 ? 3.761 1.060 -3.090 1.00 0.00 15 GLY A CA 3
ATOM 1212 C C . GLY A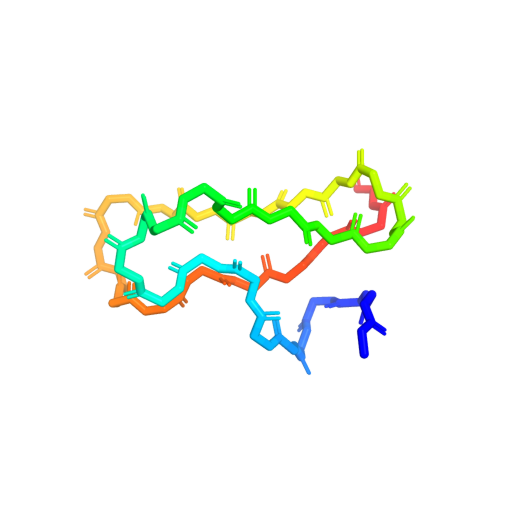 1 15 ? 4.606 -0.179 -3.290 1.00 0.00 15 GLY A C 3
ATOM 1213 O O . GLY A 1 15 ? 5.414 -0.236 -4.220 1.00 0.00 15 GLY A O 3
ATOM 1217 N N . ASN A 1 16 ? 4.426 -1.172 -2.431 1.00 0.00 16 ASN A N 3
ATOM 1218 C CA . ASN A 1 16 ? 5.192 -2.410 -2.543 1.00 0.00 16 ASN A CA 3
ATOM 1219 C C . ASN A 1 16 ? 4.317 -3.640 -2.318 1.00 0.00 16 ASN A C 3
ATOM 1220 O O . ASN A 1 16 ? 4.724 -4.603 -1.671 1.00 0.00 16 ASN A O 3
ATOM 1231 N N . CYS A 1 17 ? 3.124 -3.616 -2.886 1.00 0.00 17 CYS A N 3
ATOM 1232 C CA . CYS A 1 17 ? 2.212 -4.742 -2.773 1.00 0.00 17 CYS A CA 3
ATOM 1233 C C . CYS A 1 17 ? 1.832 -5.243 -4.161 1.00 0.00 17 CYS A C 3
ATOM 1234 O O . CYS A 1 17 ? 1.253 -4.512 -4.960 1.00 0.00 17 CYS A O 3
ATOM 1241 N N . CYS A 1 18 ? 2.189 -6.492 -4.435 1.00 0.00 18 CYS A N 3
ATOM 1242 C CA . CYS A 1 18 ? 1.925 -7.133 -5.721 1.00 0.00 18 CYS A CA 3
ATOM 1243 C C . CYS A 1 18 ? 0.427 -7.132 -6.027 1.00 0.00 18 CYS A C 3
ATOM 1244 O O . CYS A 1 18 ? -0.007 -6.741 -7.111 1.00 0.00 18 CYS A O 3
ATOM 1251 N N . SER A 1 19 ? -0.352 -7.559 -5.048 1.00 0.00 19 SER A N 3
ATOM 1252 C CA . SER A 1 19 ? -1.803 -7.611 -5.150 1.00 0.00 19 SER A CA 3
ATOM 1253 C C . SER A 1 19 ? -2.367 -7.501 -3.745 1.00 0.00 19 SER A C 3
ATOM 1254 O O . SER A 1 19 ? -3.241 -8.265 -3.331 1.00 0.00 19 SER A O 3
ATOM 1262 N N . GLY A 1 20 ? -1.815 -6.546 -3.009 1.00 0.00 20 GLY A N 3
ATOM 1263 C CA . GLY A 1 20 ? -2.199 -6.318 -1.632 1.00 0.00 20 GLY A CA 3
ATOM 1264 C C . GLY A 1 20 ? -3.550 -5.665 -1.468 1.00 0.00 20 GLY A C 3
ATOM 1265 O O . GLY A 1 20 ? -4.026 -5.546 -0.342 1.00 0.00 20 GLY A O 3
ATOM 1269 N N . TYR A 1 21 ? -4.153 -5.232 -2.576 1.00 0.00 21 TYR A N 3
ATOM 1270 C CA . TYR A 1 21 ? -5.459 -4.572 -2.542 1.00 0.00 21 TYR A CA 3
ATOM 1271 C C . TYR A 1 21 ? -5.325 -3.225 -1.845 1.00 0.00 21 TYR A C 3
ATOM 1272 O O . TYR A 1 21 ? -5.713 -3.057 -0.686 1.00 0.00 21 TYR A O 3
ATOM 1290 N N . CYS A 1 22 ? -4.728 -2.285 -2.557 1.00 0.00 22 CYS A N 3
ATOM 1291 C CA . CYS A 1 22 ? -4.485 -0.952 -2.032 1.00 0.00 22 CYS A CA 3
ATOM 1292 C C . CYS A 1 22 ? -5.771 -0.245 -1.637 1.00 0.00 22 CYS A C 3
ATOM 1293 O O . CYS A 1 22 ? -6.680 -0.072 -2.452 1.00 0.00 22 CYS A O 3
ATOM 1300 N N . HIS A 1 23 ? -5.826 0.190 -0.389 1.00 0.00 23 HIS A N 3
ATOM 1301 C CA . HIS A 1 23 ? -6.974 0.914 0.115 1.00 0.00 23 HIS A CA 3
ATOM 1302 C C . HIS A 1 23 ? -6.513 2.283 0.586 1.00 0.00 23 HIS A C 3
ATOM 1303 O O . HIS A 1 23 ? -5.655 2.389 1.466 1.00 0.00 23 HIS A O 3
ATOM 1318 N N . LYS A 1 24 ? -7.062 3.328 -0.009 1.00 0.00 24 LYS A N 3
ATOM 1319 C CA . LYS A 1 24 ? 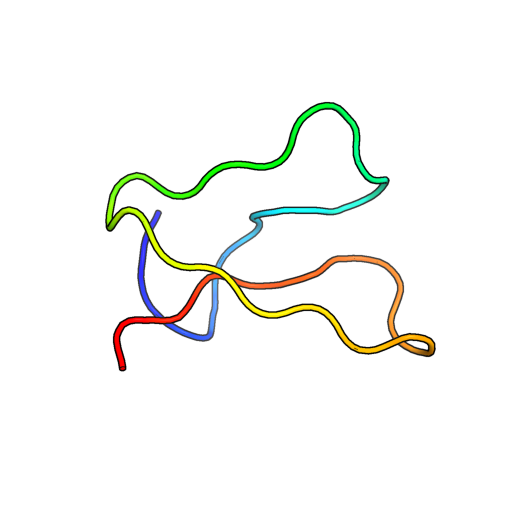-6.681 4.683 0.344 1.00 0.00 24 LYS A CA 3
ATOM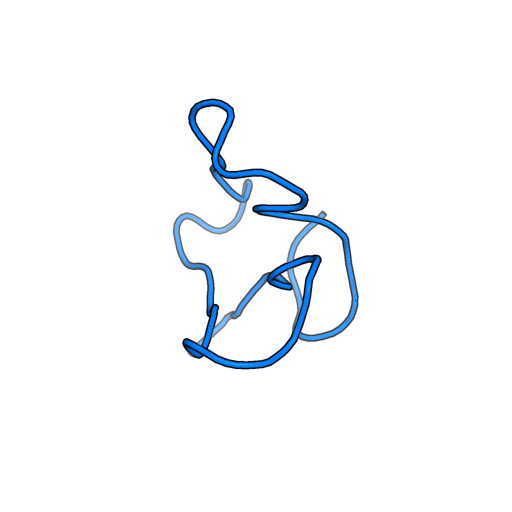 1320 C C . LYS A 1 24 ? -7.872 5.621 0.199 1.00 0.00 24 LYS A C 3
ATOM 1321 O O . LYS A 1 24 ? -8.534 5.653 -0.839 1.00 0.00 24 LYS A O 3
ATOM 1340 N N . GLN A 1 25 ? -8.142 6.365 1.260 1.00 0.00 25 GLN A N 3
ATOM 1341 C CA . GLN A 1 25 ? -9.255 7.302 1.299 1.00 0.00 25 GLN A CA 3
ATOM 1342 C C . GLN A 1 25 ? -8.834 8.559 2.044 1.00 0.00 25 GLN A C 3
ATOM 1343 O O . GLN A 1 25 ? -7.910 8.508 2.860 1.00 0.00 25 GLN A O 3
ATOM 1357 N N . PRO A 1 26 ? -9.494 9.701 1.778 1.00 0.00 26 PRO A N 3
ATOM 1358 C CA . PRO A 1 26 ? -9.177 10.969 2.438 1.00 0.00 26 PRO A CA 3
ATOM 1359 C C . PRO A 1 26 ? -9.221 10.837 3.959 1.00 0.00 26 PRO A C 3
ATOM 1360 O O . PRO A 1 26 ? -10.278 10.592 4.548 1.00 0.00 26 PRO A O 3
ATOM 1371 N N . GLY A 1 27 ? -8.063 10.981 4.577 1.00 0.00 27 GLY A N 3
ATOM 1372 C CA . GLY A 1 27 ? -7.955 10.866 6.014 1.00 0.00 27 GLY A CA 3
ATOM 1373 C C . GLY A 1 27 ? -6.557 10.464 6.424 1.00 0.00 27 GLY A C 3
ATOM 1374 O O . GLY A 1 27 ? -5.960 11.065 7.319 1.00 0.00 27 GLY A O 3
ATOM 1378 N N . TRP A 1 28 ? -6.024 9.453 5.751 1.00 0.00 28 TRP A N 3
ATOM 1379 C CA . TRP A 1 28 ? -4.679 8.975 6.030 1.00 0.00 28 TRP A CA 3
ATOM 1380 C C . TRP A 1 28 ? -3.752 9.310 4.867 1.00 0.00 28 TRP A C 3
ATOM 1381 O O . TRP A 1 28 ? -4.196 9.435 3.728 1.00 0.00 28 TRP A O 3
ATOM 1402 N N . VAL A 1 29 ? -2.476 9.493 5.164 1.00 0.00 29 VAL A N 3
ATOM 1403 C CA . VAL A 1 29 ? -1.501 9.854 4.144 1.00 0.00 29 VAL A CA 3
ATOM 1404 C C . VAL A 1 29 ? -1.035 8.647 3.320 1.00 0.00 29 VAL A C 3
ATOM 1405 O O . VAL A 1 29 ? -0.813 8.765 2.113 1.00 0.00 29 VAL A O 3
ATOM 1418 N N . ALA A 1 30 ? -0.861 7.497 3.959 1.00 0.00 30 ALA A N 3
ATOM 1419 C CA . ALA A 1 30 ? -0.388 6.311 3.255 1.00 0.00 30 ALA A CA 3
ATOM 1420 C C . ALA A 1 30 ? -1.464 5.238 3.109 1.00 0.00 30 ALA A C 3
ATOM 1421 O O . ALA A 1 30 ? -2.065 4.805 4.094 1.00 0.00 30 ALA A O 3
ATOM 1428 N N . GLY A 1 31 ? -1.667 4.784 1.874 1.00 0.00 31 GLY A N 3
ATOM 1429 C CA . GLY A 1 31 ? -2.631 3.732 1.613 1.00 0.00 31 GLY A CA 3
ATOM 1430 C C . GLY A 1 31 ? -2.069 2.388 2.023 1.00 0.00 31 GLY A C 3
ATOM 1431 O O . GLY A 1 31 ? -0.911 2.086 1.731 1.00 0.00 31 GLY A O 3
ATOM 1435 N N . TYR A 1 32 ? -2.862 1.596 2.720 1.00 0.00 32 TYR A N 3
ATOM 1436 C CA . TYR A 1 32 ? -2.408 0.295 3.195 1.00 0.00 32 TYR A CA 3
ATOM 1437 C C . TYR A 1 32 ? -2.988 -0.855 2.377 1.00 0.00 32 TYR A C 3
ATOM 1438 O O . TYR A 1 32 ? -4.082 -0.746 1.818 1.00 0.00 32 TYR A O 3
ATOM 1456 N N . CYS A 1 33 ? -2.251 -1.962 2.325 1.00 0.00 33 CYS A N 3
ATOM 1457 C CA . CYS A 1 33 ? -2.698 -3.149 1.606 1.00 0.00 33 CYS A CA 3
ATOM 1458 C C . CYS A 1 33 ? -3.657 -3.924 2.504 1.00 0.00 33 CYS A C 3
ATOM 1459 O O . CYS A 1 33 ? -3.273 -4.367 3.588 1.00 0.00 33 CYS A O 3
ATOM 1466 N N . ARG A 1 34 ? -4.893 -4.074 2.072 1.00 0.00 34 ARG A N 3
ATOM 1467 C CA . ARG A 1 34 ? -5.892 -4.782 2.856 1.00 0.00 34 ARG A CA 3
ATOM 1468 C C . ARG A 1 34 ? -6.195 -6.137 2.233 1.00 0.00 34 ARG A C 3
ATOM 1469 O O . ARG A 1 34 ? -6.403 -6.230 1.029 1.00 0.00 34 ARG A O 3
ATOM 1490 N N . ARG A 1 35 ? -6.219 -7.188 3.044 1.00 0.00 35 ARG A N 3
ATOM 1491 C CA . ARG A 1 35 ? -6.503 -8.519 2.525 1.00 0.00 35 ARG A CA 3
ATOM 1492 C C . ARG A 1 35 ? -7.943 -8.580 2.027 1.00 0.00 35 ARG A C 3
ATOM 1493 O O . ARG A 1 35 ? -8.890 -8.536 2.815 1.00 0.00 35 ARG A O 3
ATOM 1514 N N . LYS A 1 36 ? -8.093 -8.659 0.714 1.00 0.00 36 LYS A N 3
ATOM 1515 C CA . LYS A 1 36 ? -9.402 -8.704 0.082 1.00 0.00 36 LYS A CA 3
ATOM 1516 C C . LYS A 1 36 ? -10.130 -9.993 0.435 1.00 0.00 36 LYS A C 3
ATOM 1517 O O . LYS A 1 36 ? -11.312 -9.924 0.829 1.00 0.00 36 LYS A O 3
ATOM 1537 N N . CYS A 1 1 ? 4.532 -10.405 2.069 1.00 0.00 1 CYS A N 4
ATOM 1538 C CA . CYS A 1 1 ? 3.830 -9.519 1.118 1.00 0.00 1 CYS A CA 4
ATOM 1539 C C . CYS A 1 1 ? 2.338 -9.504 1.419 1.00 0.00 1 CYS A C 4
ATOM 1540 O O . CYS A 1 1 ? 1.821 -10.428 2.050 1.00 0.00 1 CYS A O 4
ATOM 1549 N N . ILE A 1 2 ? 1.662 -8.444 0.978 1.00 0.00 2 ILE A N 4
ATOM 1550 C CA . ILE A 1 2 ? 0.231 -8.276 1.196 1.00 0.00 2 ILE A CA 4
ATOM 1551 C C . ILE A 1 2 ? -0.049 -8.082 2.686 1.00 0.00 2 ILE A C 4
ATOM 1552 O O . ILE A 1 2 ? -0.924 -8.717 3.274 1.00 0.00 2 ILE A O 4
ATOM 1568 N N . LYS A 1 3 ? 0.721 -7.198 3.292 1.00 0.00 3 LYS A N 4
ATOM 1569 C CA . LYS A 1 3 ? 0.586 -6.905 4.699 1.00 0.00 3 LYS A CA 4
ATOM 1570 C C . LYS A 1 3 ? -0.428 -5.784 4.915 1.00 0.00 3 LYS A C 4
ATOM 1571 O O . LYS A 1 3 ? -0.352 -4.740 4.260 1.00 0.00 3 LYS A O 4
ATOM 1590 N N . ASN A 1 4 ? -1.361 -5.999 5.840 1.00 0.00 4 ASN A N 4
ATOM 1591 C CA . ASN A 1 4 ? -2.387 -5.004 6.169 1.00 0.00 4 ASN A CA 4
ATOM 1592 C C . ASN A 1 4 ? -1.770 -3.846 6.950 1.00 0.00 4 ASN A C 4
ATOM 1593 O O . ASN A 1 4 ? -2.106 -3.609 8.112 1.00 0.00 4 ASN A O 4
ATOM 1604 N N . GLY A 1 5 ? -0.849 -3.149 6.307 1.00 0.00 5 GLY A N 4
ATOM 1605 C CA . GLY A 1 5 ? -0.164 -2.038 6.934 1.00 0.00 5 GLY A CA 4
ATOM 1606 C C . GLY A 1 5 ? 0.893 -1.433 6.028 1.00 0.00 5 GLY A C 4
ATOM 1607 O O . GLY A 1 5 ? 1.204 -0.248 6.138 1.00 0.00 5 GLY A O 4
ATOM 1611 N N . ASN A 1 6 ? 1.450 -2.257 5.138 1.00 0.00 6 ASN A N 4
ATOM 1612 C CA . ASN A 1 6 ? 2.485 -1.819 4.199 1.00 0.00 6 ASN A CA 4
ATOM 1613 C C . ASN A 1 6 ? 2.028 -0.577 3.430 1.00 0.00 6 ASN A C 4
ATOM 1614 O O . ASN A 1 6 ? 0.899 -0.526 2.933 1.00 0.00 6 ASN A O 4
ATOM 1625 N N . GLY A 1 7 ? 2.909 0.419 3.349 1.00 0.00 7 GLY A N 4
ATOM 1626 C CA . GLY A 1 7 ? 2.594 1.653 2.652 1.00 0.00 7 GLY A CA 4
ATOM 1627 C C . GLY A 1 7 ? 2.603 1.486 1.149 1.00 0.00 7 GLY A C 4
ATOM 1628 O O . GLY A 1 7 ? 3.602 1.767 0.483 1.00 0.00 7 GLY A O 4
ATOM 1632 N N . CYS A 1 8 ? 1.493 1.013 0.622 1.00 0.00 8 CYS A N 4
ATOM 1633 C CA . CYS A 1 8 ? 1.351 0.787 -0.805 1.00 0.00 8 CYS A CA 4
ATOM 1634 C C . CYS A 1 8 ? 1.022 2.077 -1.543 1.00 0.00 8 CYS A C 4
ATOM 1635 O O . CYS A 1 8 ? 1.505 2.312 -2.649 1.00 0.00 8 CYS A O 4
ATOM 1642 N N . GLN A 1 9 ? 0.184 2.908 -0.942 1.00 0.00 9 GLN A N 4
ATOM 1643 C CA . GLN A 1 9 ? -0.209 4.158 -1.576 1.00 0.00 9 GLN A CA 4
ATOM 1644 C C . GLN A 1 9 ? 0.021 5.354 -0.656 1.00 0.00 9 GLN A C 4
ATOM 1645 O O . GLN A 1 9 ? -0.930 5.933 -0.132 1.00 0.00 9 GLN A O 4
ATOM 1659 N N . PRO A 1 10 ? 1.288 5.736 -0.433 1.00 0.00 10 PRO A N 4
ATOM 1660 C CA . PRO A 1 10 ? 1.635 6.867 0.429 1.00 0.00 10 PRO A CA 4
ATOM 1661 C C . PRO A 1 10 ? 1.294 8.209 -0.218 1.00 0.00 10 PRO A C 4
ATOM 1662 O O . PRO A 1 10 ? 0.619 9.046 0.380 1.00 0.00 10 PRO A O 4
ATOM 1673 N N . ASN A 1 11 ? 1.762 8.410 -1.444 1.00 0.00 11 ASN A N 4
ATOM 1674 C CA . ASN A 1 11 ? 1.510 9.655 -2.166 1.00 0.00 11 ASN A CA 4
ATOM 1675 C C . ASN A 1 11 ? 1.720 9.474 -3.670 1.00 0.00 11 ASN A C 4
ATOM 1676 O O . ASN A 1 11 ? 2.191 10.381 -4.356 1.00 0.00 11 ASN A O 4
ATOM 1687 N N . GLY A 1 12 ? 1.345 8.301 -4.170 1.00 0.00 12 GLY A N 4
ATOM 1688 C CA . GLY A 1 12 ? 1.469 8.007 -5.590 1.00 0.00 12 GLY A CA 4
ATOM 1689 C C . GLY A 1 12 ? 2.882 8.178 -6.120 1.00 0.00 12 GLY A C 4
ATOM 1690 O O . GLY A 1 12 ? 3.084 8.749 -7.191 1.00 0.00 12 GLY A O 4
ATOM 1694 N N . SER A 1 13 ? 3.857 7.693 -5.372 1.00 0.00 13 SER A N 4
ATOM 1695 C CA . SER A 1 13 ? 5.252 7.803 -5.774 1.00 0.00 13 SER A CA 4
ATOM 1696 C C . SER A 1 13 ? 5.921 6.441 -5.760 1.00 0.00 13 SER A C 4
ATOM 1697 O O . SER A 1 13 ? 6.771 6.151 -6.608 1.00 0.00 13 SER A O 4
ATOM 1705 N N . GLN A 1 14 ? 5.544 5.606 -4.807 1.00 0.00 14 GLN A N 4
ATOM 1706 C CA . GLN A 1 14 ? 6.124 4.286 -4.708 1.00 0.00 14 GLN A CA 4
ATOM 1707 C C . GLN A 1 14 ? 5.333 3.413 -3.743 1.00 0.00 14 GLN A C 4
ATOM 1708 O O . GLN A 1 14 ? 5.056 3.805 -2.611 1.00 0.00 14 GLN A O 4
ATOM 1722 N N . GLY A 1 15 ? 4.975 2.232 -4.212 1.00 0.00 15 GLY A N 4
ATOM 1723 C CA . GLY A 1 15 ? 4.217 1.294 -3.413 1.00 0.00 15 GLY A CA 4
ATOM 1724 C C . GLY A 1 15 ? 3.732 0.147 -4.264 1.00 0.00 15 GLY A C 4
ATOM 1725 O O . GLY A 1 15 ? 3.305 0.365 -5.400 1.00 0.00 15 GLY A O 4
ATOM 1729 N N . ASN A 1 16 ? 3.810 -1.069 -3.745 1.00 0.00 16 ASN A N 4
ATOM 1730 C CA . ASN A 1 16 ? 3.389 -2.238 -4.505 1.00 0.00 16 ASN A CA 4
ATOM 1731 C C . ASN A 1 16 ? 3.180 -3.440 -3.593 1.00 0.00 16 ASN A C 4
ATOM 1732 O O . ASN A 1 16 ? 3.972 -3.692 -2.685 1.00 0.00 16 ASN A O 4
ATOM 1743 N N . CYS A 1 17 ? 2.122 -4.188 -3.860 1.00 0.00 17 CYS A N 4
ATOM 1744 C CA . CYS A 1 17 ? 1.800 -5.382 -3.102 1.00 0.00 17 CYS A CA 4
ATOM 1745 C C . CYS A 1 17 ? 1.297 -6.467 -4.046 1.00 0.00 17 CYS A C 4
ATOM 1746 O O . CYS A 1 17 ? 0.585 -6.182 -5.007 1.00 0.00 17 CYS A O 4
ATOM 1753 N N . CYS A 1 18 ? 1.709 -7.700 -3.778 1.00 0.00 18 CYS A N 4
ATOM 1754 C CA . CYS A 1 18 ? 1.358 -8.861 -4.598 1.00 0.00 18 CYS A CA 4
ATOM 1755 C C . CYS A 1 18 ? -0.146 -8.974 -4.857 1.00 0.00 18 CYS A C 4
ATOM 1756 O O . CYS A 1 18 ? -0.562 -9.399 -5.932 1.00 0.00 18 CYS A O 4
ATOM 1763 N N . SER A 1 19 ? -0.957 -8.611 -3.870 1.00 0.00 19 SER A N 4
ATOM 1764 C CA . SER A 1 19 ? -2.407 -8.696 -4.000 1.00 0.00 19 SER A CA 4
ATOM 1765 C C . SER A 1 19 ? -2.956 -7.693 -5.011 1.00 0.00 19 SER A C 4
ATOM 1766 O O . SER A 1 19 ? -3.936 -7.975 -5.698 1.00 0.00 19 SER A O 4
ATOM 1774 N N . GLY A 1 20 ? -2.339 -6.518 -5.078 1.00 0.00 20 GLY A N 4
ATOM 1775 C CA . GLY A 1 20 ? -2.811 -5.489 -5.987 1.00 0.00 20 GLY A CA 4
ATOM 1776 C C . GLY A 1 20 ? -4.175 -4.986 -5.565 1.00 0.00 20 GLY A C 4
ATOM 1777 O O . GLY A 1 20 ? -5.034 -4.690 -6.397 1.00 0.00 20 GLY A O 4
ATOM 1781 N N . TYR A 1 21 ? -4.367 -4.912 -4.255 1.00 0.00 21 TYR A N 4
ATOM 1782 C CA . TYR A 1 21 ? -5.624 -4.470 -3.672 1.00 0.00 21 TYR A CA 4
ATOM 1783 C C . TYR A 1 21 ? -5.344 -3.517 -2.514 1.00 0.00 21 TYR A C 4
ATOM 1784 O O . TYR A 1 21 ? -5.735 -3.755 -1.373 1.00 0.00 21 TYR A O 4
ATOM 1802 N N . CYS A 1 22 ? -4.649 -2.440 -2.819 1.00 0.00 22 CYS A N 4
ATOM 1803 C CA . CYS A 1 22 ? -4.301 -1.442 -1.825 1.00 0.00 22 CYS A CA 4
ATOM 1804 C C . CYS A 1 22 ? -5.468 -0.488 -1.614 1.00 0.00 22 CYS A C 4
ATOM 1805 O O . CYS A 1 22 ? -6.106 -0.056 -2.577 1.00 0.00 22 CYS A O 4
ATOM 1812 N N . HIS A 1 23 ? -5.764 -0.173 -0.363 1.00 0.00 23 HIS A N 4
ATOM 1813 C CA . HIS A 1 23 ? -6.871 0.718 -0.054 1.00 0.00 23 HIS A CA 4
ATOM 1814 C C . HIS A 1 23 ? -6.379 2.014 0.572 1.00 0.00 23 HIS A C 4
ATOM 1815 O O . HIS A 1 23 ? -5.551 2.001 1.479 1.00 0.00 23 HIS A O 4
ATOM 1830 N N . LYS A 1 24 ? -6.917 3.125 0.099 1.00 0.00 24 LYS A N 4
ATOM 1831 C CA . LYS A 1 24 ? -6.560 4.427 0.622 1.00 0.00 24 LYS A CA 4
ATOM 1832 C C . LYS A 1 24 ? -7.821 5.256 0.830 1.00 0.00 24 LYS A C 4
ATOM 1833 O O . LYS A 1 24 ? -8.802 5.108 0.099 1.00 0.00 24 LYS A O 4
ATOM 1852 N N . GLN A 1 25 ? -7.791 6.105 1.838 1.00 0.00 25 GLN A N 4
ATOM 1853 C CA . GLN A 1 25 ? -8.917 6.956 2.177 1.00 0.00 25 GLN A CA 4
ATOM 1854 C C . GLN A 1 25 ? -8.381 8.282 2.698 1.00 0.00 25 GLN A C 4
ATOM 1855 O O . GLN A 1 25 ? -7.330 8.299 3.339 1.00 0.00 25 GLN A O 4
ATOM 1869 N N . PRO A 1 26 ? -9.067 9.409 2.415 1.00 0.00 26 PRO A N 4
ATOM 1870 C CA . PRO A 1 26 ? -8.640 10.749 2.858 1.00 0.00 26 PRO A CA 4
ATOM 1871 C C . PRO A 1 26 ? -8.696 10.930 4.384 1.00 0.00 26 PRO A C 4
ATOM 1872 O O . PRO A 1 26 ? -9.216 11.926 4.890 1.00 0.00 26 PRO A O 4
ATOM 1883 N N . GLY A 1 27 ? -8.146 9.964 5.101 1.00 0.00 27 GLY A N 4
ATOM 1884 C CA . GLY A 1 27 ? -8.107 10.003 6.546 1.00 0.00 27 GLY A CA 4
ATOM 1885 C C . GLY A 1 27 ? -6.813 9.408 7.059 1.00 0.00 27 GLY A C 4
ATOM 1886 O O . GLY A 1 27 ? -6.683 9.079 8.238 1.00 0.00 27 GLY A O 4
ATOM 1890 N N . TRP A 1 28 ? -5.847 9.295 6.152 1.00 0.00 28 TRP A N 4
ATOM 1891 C CA . TRP A 1 28 ? -4.530 8.766 6.459 1.00 0.00 28 TRP A CA 4
ATOM 1892 C C . TRP A 1 28 ? -3.588 9.068 5.299 1.00 0.00 28 TRP A C 4
ATOM 1893 O O . TRP A 1 28 ? -4.035 9.265 4.167 1.00 0.00 28 TRP A O 4
ATOM 1914 N N . VAL A 1 29 ? -2.300 9.152 5.588 1.00 0.00 29 VAL A N 4
ATOM 1915 C CA . VAL A 1 29 ? -1.311 9.480 4.569 1.00 0.00 29 VAL A CA 4
ATOM 1916 C C . VAL A 1 29 ? -1.072 8.331 3.588 1.00 0.00 29 VAL A C 4
ATOM 1917 O O . VAL A 1 29 ? -1.205 8.507 2.378 1.00 0.00 29 VAL A O 4
ATOM 1930 N N . ALA A 1 30 ? -0.695 7.170 4.100 1.00 0.00 30 ALA A N 4
ATOM 1931 C CA . ALA A 1 30 ? -0.406 6.029 3.242 1.00 0.00 30 ALA A CA 4
ATOM 1932 C C . ALA A 1 30 ? -1.476 4.951 3.306 1.00 0.00 30 ALA A C 4
ATOM 1933 O O . ALA A 1 30 ? -1.901 4.540 4.387 1.00 0.00 30 ALA A O 4
ATOM 1940 N N . GLY A 1 31 ? -1.886 4.484 2.132 1.00 0.00 31 GLY A N 4
ATOM 1941 C CA . GLY A 1 31 ? -2.880 3.437 2.046 1.00 0.00 31 GLY A CA 4
ATOM 1942 C C . GLY A 1 31 ? -2.260 2.068 2.239 1.00 0.00 31 GLY A C 4
ATOM 1943 O O . GLY A 1 31 ? -1.272 1.729 1.578 1.00 0.00 31 GLY A O 4
ATOM 1947 N N . TYR A 1 32 ? -2.827 1.294 3.151 1.00 0.00 32 TYR A N 4
ATOM 1948 C CA . TYR A 1 32 ? -2.326 -0.040 3.456 1.00 0.00 32 TYR A CA 4
ATOM 1949 C C . TYR A 1 32 ? -2.800 -1.078 2.437 1.00 0.00 32 TYR A C 4
ATOM 1950 O O . TYR A 1 32 ? -3.861 -0.933 1.822 1.00 0.00 32 TYR A O 4
ATOM 1968 N N . CYS A 1 33 ? -2.007 -2.129 2.277 1.00 0.00 33 CYS A N 4
ATOM 1969 C CA . CYS A 1 33 ? -2.335 -3.209 1.357 1.00 0.00 33 CYS A CA 4
ATOM 1970 C C . CYS A 1 33 ? -3.402 -4.114 1.961 1.00 0.00 33 CYS A C 4
ATOM 1971 O O . CYS A 1 33 ? -3.279 -4.543 3.108 1.00 0.00 33 CYS A O 4
ATOM 1978 N N . ARG A 1 34 ? -4.435 -4.420 1.190 1.00 0.00 34 ARG A N 4
ATOM 1979 C CA . ARG A 1 34 ? -5.494 -5.294 1.666 1.00 0.00 34 ARG A CA 4
ATOM 1980 C C . ARG A 1 34 ? -5.329 -6.694 1.099 1.00 0.00 34 ARG A C 4
ATOM 1981 O O . ARG A 1 34 ? -4.845 -6.874 -0.022 1.00 0.00 34 ARG A O 4
ATOM 2002 N N . ARG A 1 35 ? -5.752 -7.675 1.878 1.00 0.00 35 ARG A N 4
ATOM 2003 C CA . ARG A 1 35 ? -5.689 -9.069 1.474 1.00 0.00 35 ARG A CA 4
ATOM 2004 C C . ARG A 1 35 ? -7.008 -9.443 0.818 1.00 0.00 35 ARG A C 4
ATOM 2005 O O . ARG A 1 35 ? -7.051 -10.161 -0.180 1.00 0.00 35 ARG A O 4
ATOM 2026 N N . LYS A 1 36 ? -8.080 -8.912 1.391 1.00 0.00 36 LYS A N 4
ATOM 2027 C CA . LYS A 1 36 ? -9.427 -9.130 0.897 1.00 0.00 36 LYS A CA 4
ATOM 2028 C C . LYS A 1 36 ? -10.356 -8.126 1.567 1.00 0.00 36 LYS A C 4
ATOM 2029 O O . LYS A 1 36 ? -11.577 -8.162 1.314 1.00 0.00 36 LYS A O 4
ATOM 2049 N N . CYS A 1 1 ? 5.676 -10.237 1.191 1.00 0.00 1 CYS A N 5
ATOM 2050 C CA . CYS A 1 1 ? 5.288 -8.853 0.840 1.00 0.00 1 CYS A CA 5
ATOM 2051 C C . CYS A 1 1 ? 4.134 -8.371 1.710 1.00 0.00 1 CYS A C 5
ATOM 2052 O O . CYS A 1 1 ? 4.272 -8.273 2.926 1.00 0.00 1 CYS A O 5
ATOM 2061 N N . ILE A 1 2 ? 3.022 -8.050 1.072 1.00 0.00 2 ILE A N 5
ATOM 2062 C CA . ILE A 1 2 ? 1.833 -7.537 1.731 1.00 0.00 2 ILE A CA 5
ATOM 2063 C C . ILE A 1 2 ? 1.346 -8.352 2.929 1.00 0.00 2 ILE A C 5
ATOM 2064 O O . ILE A 1 2 ? 1.422 -9.581 2.968 1.00 0.00 2 ILE A O 5
ATOM 2080 N N . LYS A 1 3 ? 0.812 -7.598 3.873 1.00 0.00 3 LYS A N 5
ATOM 2081 C CA . LYS A 1 3 ? 0.224 -8.071 5.097 1.00 0.00 3 LYS A CA 5
ATOM 2082 C C . LYS A 1 3 ? -0.913 -7.096 5.370 1.00 0.00 3 LYS A C 5
ATOM 2083 O O . LYS A 1 3 ? -0.952 -6.049 4.721 1.00 0.00 3 LYS A O 5
ATOM 2102 N N . ASN A 1 4 ? -1.833 -7.416 6.268 1.00 0.00 4 ASN A N 5
ATOM 2103 C CA . ASN A 1 4 ? -2.966 -6.528 6.560 1.00 0.00 4 ASN A CA 5
ATOM 2104 C C . ASN A 1 4 ? -2.500 -5.242 7.246 1.00 0.00 4 ASN A C 5
ATOM 2105 O O . ASN A 1 4 ? -2.788 -5.002 8.421 1.00 0.00 4 ASN A O 5
ATOM 2116 N N . GLY A 1 5 ? -1.770 -4.430 6.499 1.00 0.00 5 GLY A N 5
ATOM 2117 C CA . GLY A 1 5 ? -1.251 -3.186 7.014 1.00 0.00 5 GLY A CA 5
ATOM 2118 C C . GLY A 1 5 ? -0.096 -2.662 6.177 1.00 0.00 5 GLY A C 5
ATOM 2119 O O . GLY A 1 5 ? 0.230 -1.479 6.235 1.00 0.00 5 GLY A O 5
ATOM 2123 N N . ASN A 1 6 ? 0.530 -3.553 5.408 1.00 0.00 6 ASN A N 5
ATOM 2124 C CA . ASN A 1 6 ? 1.668 -3.187 4.560 1.00 0.00 6 ASN A CA 5
ATOM 2125 C C . ASN A 1 6 ? 1.254 -2.185 3.482 1.00 0.00 6 ASN A C 5
ATOM 2126 O O . ASN A 1 6 ? 0.189 -2.312 2.868 1.00 0.00 6 ASN A O 5
ATOM 2137 N N . GLY A 1 7 ? 2.098 -1.173 3.296 1.00 0.00 7 GLY A N 5
ATOM 2138 C CA . GLY A 1 7 ? 1.843 -0.105 2.341 1.00 0.00 7 GLY A CA 5
ATOM 2139 C C . GLY A 1 7 ? 1.596 -0.566 0.916 1.00 0.00 7 GLY A C 5
ATOM 2140 O O . GLY A 1 7 ? 2.259 -1.474 0.409 1.00 0.00 7 GLY A O 5
ATOM 2144 N N . CYS A 1 8 ? 0.637 0.091 0.273 1.00 0.00 8 CYS A N 5
ATOM 2145 C CA . CYS A 1 8 ? 0.265 -0.200 -1.104 1.00 0.00 8 CYS A CA 5
ATOM 2146 C C . CYS A 1 8 ? 0.607 0.983 -2.008 1.00 0.00 8 CYS A C 5
ATOM 2147 O O . CYS A 1 8 ? 1.124 0.803 -3.108 1.00 0.00 8 CYS A O 5
ATOM 2154 N N . GLN A 1 9 ? 0.312 2.195 -1.529 1.00 0.00 9 GLN A N 5
ATOM 2155 C CA . GLN A 1 9 ? 0.581 3.424 -2.281 1.00 0.00 9 GLN A CA 5
ATOM 2156 C C . GLN A 1 9 ? 0.755 4.613 -1.341 1.00 0.00 9 GLN A C 5
ATOM 2157 O O . GLN A 1 9 ? -0.144 5.437 -1.195 1.00 0.00 9 GLN A O 5
ATOM 2171 N N . PRO A 1 10 ? 1.920 4.726 -0.694 1.00 0.00 10 PRO A N 5
ATOM 2172 C CA . PRO A 1 10 ? 2.207 5.831 0.217 1.00 0.00 10 PRO A CA 5
ATOM 2173 C C . PRO A 1 10 ? 2.345 7.147 -0.544 1.00 0.00 10 PRO A C 5
ATOM 2174 O O . PRO A 1 10 ? 3.151 7.250 -1.475 1.00 0.00 10 PRO A O 5
ATOM 2185 N N . ASN A 1 11 ? 1.540 8.132 -0.144 1.00 0.00 11 ASN A N 5
ATOM 2186 C CA . ASN A 1 11 ? 1.509 9.464 -0.759 1.00 0.00 11 ASN A CA 5
ATOM 2187 C C . ASN A 1 11 ? 0.920 9.412 -2.171 1.00 0.00 11 ASN A C 5
ATOM 2188 O O . ASN A 1 11 ? -0.063 10.092 -2.466 1.00 0.00 11 ASN A O 5
ATOM 2199 N N . GLY A 1 12 ? 1.519 8.604 -3.033 1.00 0.00 12 GLY A N 5
ATOM 2200 C CA . GLY A 1 12 ? 1.049 8.480 -4.396 1.00 0.00 12 GLY A CA 5
ATOM 2201 C C . GLY A 1 12 ? 2.202 8.463 -5.373 1.00 0.00 12 GLY A C 5
ATOM 2202 O O . GLY A 1 12 ? 2.087 7.937 -6.477 1.00 0.00 12 GLY A O 5
ATOM 2206 N N . SER A 1 13 ? 3.312 9.060 -4.953 1.00 0.00 13 SER A N 5
ATOM 2207 C CA . SER A 1 13 ? 4.519 9.153 -5.766 1.00 0.00 13 SER A CA 5
ATOM 2208 C C . SER A 1 13 ? 5.060 7.778 -6.140 1.00 0.00 13 SE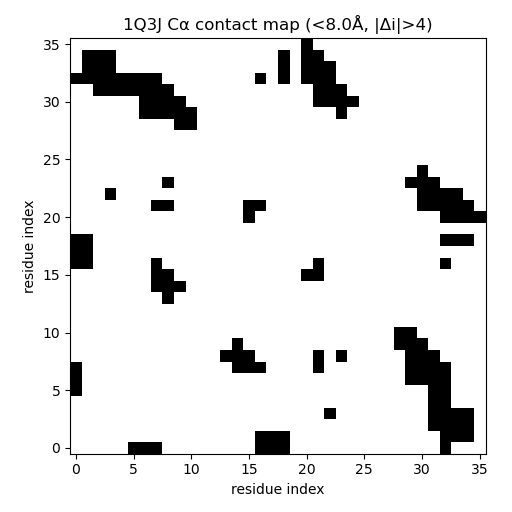R A C 5
ATOM 2209 O O . SER A 1 13 ? 5.527 7.571 -7.261 1.00 0.00 13 SER A O 5
ATOM 2217 N N . GLN A 1 14 ? 5.002 6.843 -5.207 1.00 0.00 14 GLN A N 5
ATOM 2218 C CA . GLN A 1 14 ? 5.493 5.506 -5.459 1.00 0.00 14 GLN A CA 5
ATOM 2219 C C . GLN A 1 14 ? 4.874 4.525 -4.473 1.00 0.00 14 GLN A C 5
ATOM 2220 O O . GLN A 1 14 ? 4.791 4.807 -3.276 1.00 0.00 14 GLN A O 5
ATOM 2234 N N . GLY A 1 15 ? 4.432 3.389 -4.984 1.00 0.00 15 GLY A N 5
ATOM 2235 C CA . GLY A 1 15 ? 3.815 2.381 -4.149 1.00 0.00 15 GLY A CA 5
ATOM 2236 C C . GLY A 1 15 ? 3.592 1.083 -4.897 1.00 0.00 15 GLY A C 5
ATOM 2237 O O . GLY A 1 15 ? 3.193 1.089 -6.063 1.00 0.00 15 GLY A O 5
ATOM 2241 N N . ASN A 1 16 ? 3.851 -0.029 -4.232 1.00 0.00 16 ASN A N 5
ATOM 2242 C CA . ASN A 1 16 ? 3.682 -1.345 -4.837 1.00 0.00 16 ASN A CA 5
ATOM 2243 C C . ASN A 1 16 ? 3.110 -2.326 -3.830 1.00 0.00 16 ASN A C 5
ATOM 2244 O O . ASN A 1 16 ? 3.464 -2.295 -2.650 1.00 0.00 16 ASN A O 5
ATOM 2255 N N . CYS A 1 17 ? 2.225 -3.192 -4.296 1.00 0.00 17 CYS A N 5
ATOM 2256 C CA . CYS A 1 17 ? 1.597 -4.181 -3.437 1.00 0.00 17 CYS A CA 5
ATOM 2257 C C . CYS A 1 17 ? 1.254 -5.438 -4.219 1.00 0.00 17 CYS A C 5
ATOM 2258 O O . CYS A 1 17 ? 0.590 -5.377 -5.254 1.00 0.00 17 CYS A O 5
ATOM 2265 N N . CYS A 1 18 ? 1.708 -6.575 -3.712 1.00 0.00 18 CYS A N 5
ATOM 2266 C CA . CYS A 1 18 ? 1.453 -7.862 -4.347 1.00 0.00 18 CYS A CA 5
ATOM 2267 C C . CYS A 1 18 ? -0.033 -8.215 -4.285 1.00 0.00 18 CYS A C 5
ATOM 2268 O O . CYS A 1 18 ? -0.548 -8.950 -5.131 1.00 0.00 18 CYS A O 5
ATOM 2275 N N . SER A 1 19 ? -0.715 -7.687 -3.274 1.00 0.00 19 SER A N 5
ATOM 2276 C CA . SER A 1 19 ? -2.136 -7.945 -3.081 1.00 0.00 19 SER A CA 5
ATOM 2277 C C . SER A 1 19 ? -2.991 -7.185 -4.097 1.00 0.00 19 SER A C 5
ATOM 2278 O O . SER A 1 19 ? -3.976 -7.714 -4.614 1.00 0.00 19 SER A O 5
ATOM 2286 N N . GLY A 1 20 ? -2.612 -5.945 -4.379 1.00 0.00 20 GLY A N 5
ATOM 2287 C CA . GLY A 1 20 ? -3.354 -5.136 -5.326 1.00 0.00 20 GLY A CA 5
ATOM 2288 C C . GLY A 1 20 ? -4.652 -4.607 -4.747 1.00 0.00 20 GLY A C 5
ATOM 2289 O O . GLY A 1 20 ? -5.703 -4.685 -5.385 1.00 0.00 20 GLY A O 5
ATOM 2293 N N . TYR A 1 21 ? -4.577 -4.063 -3.542 1.00 0.00 21 TYR A N 5
ATOM 2294 C CA . TYR A 1 21 ? -5.742 -3.505 -2.865 1.00 0.00 21 TYR A CA 5
ATOM 2295 C C . TYR A 1 21 ? -5.316 -2.291 -2.054 1.00 0.00 21 TYR A C 5
ATOM 2296 O O . TYR A 1 21 ? -5.267 -2.332 -0.822 1.00 0.00 21 TYR A O 5
ATOM 2314 N N . CYS A 1 22 ? -4.984 -1.222 -2.759 1.00 0.00 22 CYS A N 5
ATOM 2315 C CA . CYS A 1 22 ? -4.537 0.013 -2.133 1.00 0.00 22 CYS A CA 5
ATOM 2316 C C . CYS A 1 22 ? -5.659 0.698 -1.372 1.00 0.00 22 CYS A C 5
ATOM 2317 O O . CYS A 1 22 ? -6.257 1.654 -1.861 1.00 0.00 22 CYS A O 5
ATOM 2324 N N . HIS A 1 23 ? -5.929 0.218 -0.167 1.00 0.00 23 HIS A N 5
ATOM 2325 C CA . HIS A 1 23 ? -6.956 0.803 0.669 1.00 0.00 23 HIS A CA 5
ATOM 2326 C C . HIS A 1 23 ? -6.457 2.162 1.141 1.00 0.00 23 HIS A C 5
ATOM 2327 O O . HIS A 1 23 ? -5.699 2.257 2.108 1.00 0.00 23 HIS A O 5
ATOM 2342 N N . LYS A 1 24 ? -6.836 3.201 0.414 1.00 0.00 24 LYS A N 5
ATOM 2343 C CA . LYS A 1 24 ? -6.390 4.548 0.716 1.00 0.00 24 LYS A CA 5
ATOM 2344 C C . LYS A 1 24 ? -7.519 5.545 0.482 1.00 0.00 24 LYS A C 5
ATOM 2345 O O . LYS A 1 24 ? -7.322 6.608 -0.103 1.00 0.00 24 LYS A O 5
ATOM 2364 N N . GLN A 1 25 ? -8.708 5.197 0.957 1.00 0.00 25 GLN A N 5
ATOM 2365 C CA . GLN A 1 25 ? -9.867 6.070 0.816 1.00 0.00 25 GLN A CA 5
ATOM 2366 C C . GLN A 1 25 ? -9.709 7.327 1.679 1.00 0.00 25 GLN A C 5
ATOM 2367 O O . GLN A 1 25 ? -9.824 8.438 1.164 1.00 0.00 25 GLN A O 5
ATOM 2381 N N . PRO A 1 26 ? -9.419 7.194 3.000 1.00 0.00 26 PRO A N 5
ATOM 2382 C CA . PRO A 1 26 ? -9.228 8.349 3.875 1.00 0.00 26 PRO A CA 5
ATOM 2383 C C . PRO A 1 26 ? -7.976 9.128 3.492 1.00 0.00 26 PRO A C 5
ATOM 2384 O O . PRO A 1 26 ? -7.078 8.593 2.836 1.00 0.00 26 PRO A O 5
ATOM 2395 N N . GLY A 1 27 ? -7.928 10.395 3.878 1.00 0.00 27 GLY A N 5
ATOM 2396 C CA . GLY A 1 27 ? -6.795 11.241 3.546 1.00 0.00 27 GLY A CA 5
ATOM 2397 C C . GLY A 1 27 ? -5.523 10.927 4.322 1.00 0.00 27 GLY A C 5
ATOM 2398 O O . GLY A 1 27 ? -4.776 11.839 4.682 1.00 0.00 27 GLY A O 5
ATOM 2402 N N . TRP A 1 28 ? -5.242 9.649 4.554 1.00 0.00 28 TRP A N 5
ATOM 2403 C CA . TRP A 1 28 ? -4.024 9.269 5.254 1.00 0.00 28 TRP A CA 5
ATOM 2404 C C . TRP A 1 28 ? -2.854 9.269 4.279 1.00 0.00 28 TRP A C 5
ATOM 2405 O O . TRP A 1 28 ? -3.039 9.073 3.075 1.00 0.00 28 TRP A O 5
ATOM 2426 N N . VAL A 1 29 ? -1.662 9.533 4.788 1.00 0.00 29 VAL A N 5
ATOM 2427 C CA . VAL A 1 29 ? -0.480 9.604 3.944 1.00 0.00 29 VAL A CA 5
ATOM 2428 C C . VAL A 1 29 ? -0.136 8.258 3.296 1.00 0.00 29 VAL A C 5
ATOM 2429 O O . VAL A 1 29 ? 0.151 8.203 2.103 1.00 0.00 29 VAL A O 5
ATOM 2442 N N . ALA A 1 30 ? -0.143 7.177 4.061 1.00 0.00 30 ALA A N 5
ATOM 2443 C CA . ALA A 1 30 ? 0.203 5.881 3.498 1.00 0.00 30 ALA A CA 5
ATOM 2444 C C . ALA A 1 30 ? -0.994 4.950 3.348 1.00 0.00 30 ALA A C 5
ATOM 2445 O O . ALA A 1 30 ? -1.624 4.559 4.329 1.00 0.00 30 ALA A O 5
ATOM 2452 N N . GLY A 1 31 ? -1.261 4.557 2.108 1.00 0.00 31 GLY A N 5
ATOM 2453 C CA . GLY A 1 31 ? -2.333 3.622 1.834 1.00 0.00 31 GLY A CA 5
ATOM 2454 C C . GLY A 1 31 ? -1.812 2.212 1.979 1.00 0.00 31 GLY A C 5
ATOM 2455 O O . GLY A 1 31 ? -0.674 1.946 1.597 1.00 0.00 31 GLY A O 5
ATOM 2459 N N . TYR A 1 32 ? -2.596 1.319 2.556 1.00 0.00 32 TYR A N 5
ATOM 2460 C CA . TYR A 1 32 ? -2.137 -0.049 2.774 1.00 0.00 32 TYR A CA 5
ATOM 2461 C C . TYR A 1 32 ? -3.043 -1.083 2.115 1.00 0.00 32 TYR A C 5
ATOM 2462 O O . TYR A 1 32 ? -4.223 -0.831 1.880 1.00 0.00 32 TYR A O 5
ATOM 2480 N N . CYS A 1 33 ? -2.491 -2.263 1.857 1.00 0.00 33 CYS A N 5
ATOM 2481 C CA . CYS A 1 33 ? -3.265 -3.350 1.280 1.00 0.00 33 CYS A CA 5
ATOM 2482 C C . CYS A 1 33 ? -3.936 -4.124 2.405 1.00 0.00 33 CYS A C 5
ATOM 2483 O O . CYS A 1 33 ? -3.273 -4.710 3.259 1.00 0.00 33 CYS A O 5
ATOM 2490 N N . ARG A 1 34 ? -5.254 -4.067 2.430 1.00 0.00 34 ARG A N 5
ATOM 2491 C CA . ARG A 1 34 ? -6.038 -4.705 3.480 1.00 0.00 34 ARG A CA 5
ATOM 2492 C C . ARG A 1 34 ? -6.434 -6.143 3.126 1.00 0.00 34 ARG A C 5
ATOM 2493 O O . ARG A 1 34 ? -7.592 -6.529 3.289 1.00 0.00 34 ARG A O 5
ATOM 2514 N N . ARG A 1 35 ? -5.471 -6.932 2.660 1.00 0.00 35 ARG A N 5
ATOM 2515 C CA . ARG A 1 35 ? -5.720 -8.331 2.303 1.00 0.00 35 ARG A CA 5
ATOM 2516 C C . ARG A 1 35 ? -4.427 -9.015 1.864 1.00 0.00 35 ARG A C 5
ATOM 2517 O O . ARG A 1 35 ? -3.345 -8.687 2.352 1.00 0.00 35 ARG A O 5
ATOM 2538 N N . LYS A 1 36 ? -4.554 -9.958 0.938 1.00 0.00 36 LYS A N 5
ATOM 2539 C CA . LYS A 1 36 ? -3.420 -10.694 0.410 1.00 0.00 36 LYS A CA 5
ATOM 2540 C C . LYS A 1 36 ? -3.784 -11.227 -0.973 1.00 0.00 36 LYS A C 5
ATOM 2541 O O . LYS A 1 36 ? -4.382 -10.457 -1.753 1.00 0.00 36 LYS A O 5
ATOM 2561 N N . CYS A 1 1 ? 5.472 -10.841 0.675 1.00 0.00 1 CYS A N 6
ATOM 2562 C CA . CYS A 1 1 ? 4.287 -10.069 0.245 1.00 0.00 1 CYS A CA 6
ATOM 2563 C C . CYS A 1 1 ? 3.711 -9.265 1.404 1.00 0.00 1 CYS A C 6
ATOM 2564 O O . CYS A 1 1 ? 3.939 -9.600 2.566 1.00 0.00 1 CYS A O 6
ATOM 2573 N N . ILE A 1 2 ? 2.988 -8.191 1.069 1.00 0.00 2 ILE A N 6
ATOM 2574 C CA . ILE A 1 2 ? 2.377 -7.304 2.058 1.00 0.00 2 ILE A CA 6
ATOM 2575 C C . ILE A 1 2 ? 1.673 -8.080 3.173 1.00 0.00 2 ILE A C 6
ATOM 2576 O O . ILE A 1 2 ? 0.872 -8.976 2.915 1.00 0.00 2 ILE A O 6
ATOM 2592 N N . LYS A 1 3 ? 1.982 -7.735 4.414 1.00 0.00 3 LYS A N 6
ATOM 2593 C CA . LYS A 1 3 ? 1.386 -8.405 5.562 1.00 0.00 3 LYS A CA 6
ATOM 2594 C C . LYS A 1 3 ? 0.052 -7.751 5.934 1.00 0.00 3 LYS A C 6
ATOM 2595 O O . LYS A 1 3 ? -0.231 -7.499 7.107 1.00 0.00 3 LYS A O 6
ATOM 2614 N N . ASN A 1 4 ? -0.762 -7.488 4.914 1.00 0.00 4 ASN A N 6
ATOM 2615 C CA . ASN A 1 4 ? -2.083 -6.872 5.079 1.00 0.00 4 ASN A CA 6
ATOM 2616 C C . ASN A 1 4 ? -2.014 -5.570 5.870 1.00 0.00 4 ASN A C 6
ATOM 2617 O O . ASN A 1 4 ? -2.894 -5.270 6.679 1.00 0.00 4 ASN A O 6
ATOM 2628 N N . GLY A 1 5 ? -0.972 -4.794 5.632 1.00 0.00 5 GLY A N 6
ATOM 2629 C CA . GLY A 1 5 ? -0.824 -3.534 6.329 1.00 0.00 5 GLY A CA 6
ATOM 2630 C C . GLY A 1 5 ? 0.458 -2.824 5.969 1.00 0.00 5 GLY A C 6
ATOM 2631 O O . GLY A 1 5 ? 1.048 -2.134 6.795 1.00 0.00 5 GLY A O 6
ATOM 2635 N N . ASN A 1 6 ? 0.882 -2.984 4.728 1.00 0.00 6 ASN A N 6
ATOM 2636 C CA . ASN A 1 6 ? 2.097 -2.344 4.251 1.00 0.00 6 ASN A CA 6
ATOM 2637 C C . ASN A 1 6 ? 1.731 -1.114 3.439 1.00 0.00 6 ASN A C 6
ATOM 2638 O O . ASN A 1 6 ? 0.804 -1.164 2.624 1.00 0.00 6 ASN A O 6
ATOM 2649 N N . GLY A 1 7 ? 2.449 -0.021 3.663 1.00 0.00 7 GLY A N 6
ATOM 2650 C CA . GLY A 1 7 ? 2.183 1.204 2.937 1.00 0.00 7 GLY A CA 6
ATOM 2651 C C . GLY A 1 7 ? 2.380 1.020 1.448 1.00 0.00 7 GLY A C 6
ATOM 2652 O O . GLY A 1 7 ? 3.468 0.665 0.994 1.00 0.00 7 GLY A O 6
ATOM 2656 N N . CYS A 1 8 ? 1.326 1.240 0.690 1.00 0.00 8 CYS A N 6
ATOM 2657 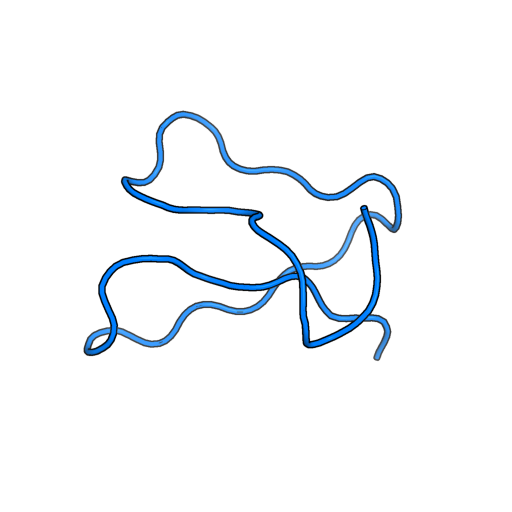C CA . CYS A 1 8 ? 1.378 1.080 -0.747 1.00 0.00 8 CYS A CA 6
ATOM 2658 C C . CYS A 1 8 ? 1.577 2.426 -1.428 1.00 0.00 8 CYS A C 6
ATOM 2659 O O . CYS A 1 8 ? 2.501 2.594 -2.221 1.00 0.00 8 CYS A O 6
ATOM 2666 N N . GLN A 1 9 ? 0.720 3.389 -1.111 1.00 0.00 9 GLN A N 6
ATOM 2667 C CA . GLN A 1 9 ? 0.829 4.716 -1.698 1.00 0.00 9 GLN A CA 6
ATOM 2668 C C . GLN A 1 9 ? 0.763 5.787 -0.617 1.00 0.00 9 GLN A C 6
ATOM 2669 O O . GLN A 1 9 ? -0.313 6.119 -0.113 1.00 0.00 9 GLN A O 6
ATOM 2683 N N . PRO A 1 10 ? 1.926 6.331 -0.240 1.00 0.00 10 PRO A N 6
ATOM 2684 C CA . PRO A 1 10 ? 2.033 7.370 0.789 1.00 0.00 10 PRO A CA 6
ATOM 2685 C C . PRO A 1 10 ? 1.524 8.732 0.309 1.00 0.00 10 PRO A C 6
ATOM 2686 O O . PRO A 1 10 ? 0.940 9.495 1.079 1.00 0.00 10 PRO A O 6
ATOM 2697 N N . ASN A 1 11 ? 1.767 9.039 -0.960 1.00 0.00 11 ASN A N 6
ATOM 2698 C CA . ASN A 1 11 ? 1.357 10.316 -1.540 1.00 0.00 11 ASN A CA 6
ATOM 2699 C C . ASN A 1 11 ? 1.262 10.222 -3.059 1.00 0.00 11 ASN A C 6
ATOM 2700 O O . ASN A 1 11 ? 1.905 10.986 -3.787 1.00 0.00 11 ASN A O 6
ATOM 2711 N N . GLY A 1 12 ? 0.452 9.286 -3.531 1.00 0.00 12 GLY A N 6
ATOM 2712 C CA . GLY A 1 12 ? 0.277 9.099 -4.958 1.00 0.00 12 GLY A CA 6
ATOM 2713 C C . GLY A 1 12 ? 1.496 8.467 -5.586 1.00 0.00 12 GLY A C 6
ATOM 2714 O O . GLY A 1 12 ? 1.913 8.847 -6.679 1.00 0.00 12 GLY A O 6
ATOM 2718 N N . SER A 1 13 ? 2.069 7.506 -4.882 1.00 0.00 13 SER A N 6
ATOM 2719 C CA . SER A 1 13 ? 3.255 6.811 -5.348 1.00 0.00 13 SER A CA 6
ATOM 2720 C C . SER A 1 13 ? 3.215 5.355 -4.899 1.00 0.00 13 SER A C 6
ATOM 2721 O O . SER A 1 13 ? 3.838 4.986 -3.905 1.00 0.00 13 SER A O 6
ATOM 2729 N N . GLN A 1 14 ? 2.463 4.541 -5.627 1.00 0.00 14 GLN A N 6
ATOM 2730 C CA . GLN A 1 14 ? 2.327 3.131 -5.308 1.00 0.00 14 GLN A CA 6
ATOM 2731 C C . GLN A 1 14 ? 3.664 2.420 -5.449 1.00 0.00 14 GLN A C 6
ATOM 2732 O O . GLN A 1 14 ? 4.219 2.328 -6.546 1.00 0.00 14 GLN A O 6
ATOM 2746 N N . GLY A 1 15 ? 4.167 1.924 -4.332 1.00 0.00 15 GLY A N 6
ATOM 2747 C CA . GLY A 1 15 ? 5.431 1.218 -4.334 1.00 0.00 15 GLY A CA 6
ATOM 2748 C C . GLY A 1 15 ? 5.291 -0.173 -4.915 1.00 0.00 15 GLY A C 6
ATOM 2749 O O . GLY A 1 15 ? 5.815 -0.458 -5.992 1.00 0.00 15 GLY A O 6
ATOM 2753 N N . ASN A 1 16 ? 4.566 -1.034 -4.206 1.00 0.00 16 ASN A N 6
ATOM 2754 C CA . ASN A 1 16 ? 4.334 -2.409 -4.647 1.00 0.00 16 ASN A CA 6
ATOM 2755 C C . ASN A 1 16 ? 3.412 -3.132 -3.668 1.00 0.00 16 ASN A C 6
ATOM 2756 O O . ASN A 1 16 ? 3.404 -2.838 -2.472 1.00 0.00 16 ASN A O 6
ATOM 2767 N N . CYS A 1 17 ? 2.637 -4.074 -4.184 1.00 0.00 17 CYS A N 6
ATOM 2768 C CA . CYS A 1 17 ? 1.713 -4.845 -3.366 1.00 0.00 17 CYS A CA 6
ATOM 2769 C C . CYS A 1 17 ? 1.436 -6.194 -4.012 1.00 0.00 17 CYS A C 6
ATOM 2770 O O . CYS A 1 17 ? 1.240 -6.288 -5.223 1.00 0.00 17 CYS A O 6
ATOM 2777 N N . CYS A 1 18 ? 1.445 -7.234 -3.194 1.00 0.00 18 CYS A N 6
ATOM 2778 C CA . CYS A 1 18 ? 1.219 -8.596 -3.658 1.00 0.00 18 CYS A CA 6
ATOM 2779 C C . CYS A 1 18 ? -0.173 -8.747 -4.264 1.00 0.00 18 CYS A C 6
ATOM 2780 O O . CYS A 1 18 ? -0.332 -9.337 -5.334 1.00 0.00 18 CYS A O 6
ATOM 2787 N N . SER A 1 19 ? -1.174 -8.218 -3.575 1.00 0.00 19 SER A N 6
ATOM 2788 C CA . SER A 1 19 ? -2.548 -8.301 -4.043 1.00 0.00 19 SER A CA 6
ATOM 2789 C C . SER A 1 19 ? -2.896 -7.107 -4.923 1.00 0.00 19 SER A C 6
ATOM 2790 O O . SER A 1 19 ? -3.642 -7.229 -5.894 1.00 0.00 19 SER A O 6
ATOM 2798 N N . GLY A 1 20 ? -2.359 -5.951 -4.564 1.00 0.00 20 GLY A N 6
ATOM 2799 C CA . GLY A 1 20 ? -2.628 -4.741 -5.306 1.00 0.00 20 GLY A CA 6
ATOM 2800 C C . GLY A 1 20 ? -3.913 -4.087 -4.849 1.00 0.00 20 GLY A C 6
ATOM 2801 O O . GLY A 1 20 ? -4.488 -3.257 -5.554 1.00 0.00 20 GLY A O 6
ATOM 2805 N N . TYR A 1 21 ? -4.352 -4.451 -3.652 1.00 0.00 21 TYR A N 6
ATOM 2806 C CA . TYR A 1 21 ? -5.566 -3.891 -3.079 1.00 0.00 21 TYR A CA 6
ATOM 2807 C C . TYR A 1 21 ? -5.197 -2.748 -2.144 1.00 0.00 21 TYR A C 6
ATOM 2808 O O . TYR A 1 21 ? -5.522 -2.755 -0.952 1.00 0.00 21 TYR A O 6
ATOM 2826 N N . CYS A 1 22 ? -4.494 -1.780 -2.697 1.00 0.00 22 CYS A N 6
ATOM 2827 C CA . CYS A 1 22 ? -4.041 -0.619 -1.953 1.00 0.00 22 CYS A CA 6
ATOM 2828 C C . CYS A 1 22 ? -5.192 0.351 -1.706 1.00 0.00 22 CYS A C 6
ATOM 2829 O O . CYS A 1 22 ? -5.261 1.422 -2.312 1.00 0.00 22 CYS A O 6
ATOM 2836 N N . HIS A 1 23 ? -6.107 -0.035 -0.830 1.00 0.00 23 HIS A N 6
ATOM 2837 C CA . HIS A 1 23 ? -7.251 0.787 -0.519 1.00 0.00 23 HIS A CA 6
ATOM 2838 C C . HIS A 1 23 ? -6.844 1.907 0.433 1.00 0.00 23 HIS A C 6
ATOM 2839 O O . HIS A 1 23 ? -6.101 1.677 1.392 1.00 0.00 23 HIS A O 6
ATOM 2854 N N . LYS A 1 24 ? -7.315 3.115 0.160 1.00 0.00 24 LYS A N 6
ATOM 2855 C CA . LYS A 1 24 ? -6.985 4.258 0.993 1.00 0.00 24 LYS A CA 6
ATOM 2856 C C . LYS A 1 24 ? -7.917 5.429 0.732 1.00 0.00 24 LYS A C 6
ATOM 2857 O O . LYS A 1 24 ? -8.386 5.633 -0.389 1.00 0.00 24 LYS A O 6
ATOM 2876 N N . GLN A 1 25 ? -8.153 6.202 1.777 1.00 0.00 25 GLN A N 6
ATOM 2877 C CA . GLN A 1 25 ? -8.992 7.381 1.701 1.00 0.00 25 GLN A CA 6
ATOM 2878 C C . GLN A 1 25 ? -8.125 8.607 1.954 1.00 0.00 25 GLN A C 6
ATOM 2879 O O . GLN A 1 25 ? -7.064 8.490 2.569 1.00 0.00 25 GLN A O 6
ATOM 2893 N N . PRO A 1 26 ? -8.531 9.792 1.464 1.00 0.00 26 PRO A N 6
ATOM 2894 C CA . PRO A 1 26 ? -7.759 11.035 1.628 1.00 0.00 26 PRO A CA 6
ATOM 2895 C C . PRO A 1 26 ? -7.718 11.550 3.074 1.00 0.00 26 PRO A C 6
ATOM 2896 O O . PRO A 1 26 ? -7.644 12.759 3.311 1.00 0.00 26 PRO A O 6
ATOM 2907 N N . GLY A 1 27 ? -7.746 10.636 4.034 1.00 0.00 27 GLY A N 6
ATOM 2908 C CA . GLY A 1 27 ? -7.692 11.016 5.428 1.00 0.00 27 GLY A CA 6
ATOM 2909 C C . GLY A 1 27 ? -6.334 10.738 6.031 1.00 0.00 27 GLY A C 6
ATOM 2910 O O . GLY A 1 27 ? -5.728 11.615 6.653 1.00 0.00 27 GLY A O 6
ATOM 2914 N N . TRP A 1 28 ? -5.846 9.519 5.841 1.00 0.00 28 TRP A N 6
ATOM 2915 C CA . TRP A 1 28 ? -4.543 9.136 6.362 1.00 0.00 28 TRP A CA 6
ATOM 2916 C C . TRP A 1 28 ? -3.451 9.413 5.334 1.00 0.00 28 TRP A C 6
ATOM 2917 O O . TRP A 1 28 ? -3.717 9.983 4.272 1.00 0.00 28 TRP A O 6
ATOM 2938 N N . VAL A 1 29 ? -2.222 9.034 5.653 1.00 0.00 29 VAL A N 6
ATOM 2939 C CA . VAL A 1 29 ? -1.103 9.274 4.752 1.00 0.00 29 VAL A CA 6
ATOM 2940 C C . VAL A 1 29 ? -0.948 8.161 3.711 1.00 0.00 29 VAL A C 6
ATOM 2941 O O . VAL A 1 29 ? -1.347 8.320 2.557 1.00 0.00 29 VAL A O 6
ATOM 2954 N N . ALA A 1 30 ? -0.351 7.048 4.110 1.00 0.00 30 ALA A N 6
ATOM 2955 C CA . ALA A 1 30 ? -0.119 5.937 3.198 1.00 0.00 30 ALA A CA 6
ATOM 2956 C C . ALA A 1 30 ? -1.238 4.905 3.226 1.00 0.00 30 ALA A C 6
ATOM 2957 O O . ALA A 1 30 ? -1.679 4.479 4.292 1.00 0.00 30 ALA A O 6
ATOM 2964 N N . GLY A 1 31 ? -1.658 4.484 2.038 1.00 0.00 31 GLY A N 6
ATOM 2965 C CA . GLY A 1 31 ? -2.685 3.467 1.921 1.00 0.00 31 GLY A CA 6
ATOM 2966 C C . GLY A 1 31 ? -2.099 2.095 2.162 1.00 0.00 31 GLY A C 6
ATOM 2967 O O . GLY A 1 31 ? -0.897 1.906 1.984 1.00 0.00 31 GLY A O 6
ATOM 2971 N N . TYR A 1 32 ? -2.916 1.138 2.568 1.00 0.00 32 TYR A N 6
ATOM 2972 C CA . TYR A 1 32 ? -2.412 -0.201 2.828 1.00 0.00 32 TYR A CA 6
ATOM 2973 C C . TYR A 1 32 ? -3.291 -1.269 2.190 1.00 0.00 32 TYR A C 6
ATOM 2974 O O . TYR A 1 32 ? -4.501 -1.097 2.031 1.00 0.00 32 TYR A O 6
ATOM 2992 N N . CYS A 1 33 ? -2.657 -2.362 1.804 1.00 0.00 33 CYS A N 6
ATOM 2993 C CA . CYS A 1 33 ? -3.345 -3.468 1.160 1.00 0.00 33 CYS A CA 6
ATOM 2994 C C . CYS A 1 33 ? -4.189 -4.255 2.156 1.00 0.00 33 CYS A C 6
ATOM 2995 O O . CYS A 1 33 ? -3.760 -4.523 3.278 1.00 0.00 33 CYS A O 6
ATOM 3002 N N . ARG A 1 34 ? -5.381 -4.631 1.725 1.00 0.00 34 ARG A N 6
ATOM 3003 C CA . ARG A 1 34 ? -6.302 -5.402 2.549 1.00 0.00 34 ARG A CA 6
ATOM 3004 C C . ARG A 1 34 ? -6.597 -6.722 1.848 1.00 0.00 34 ARG A C 6
ATOM 3005 O O . ARG A 1 34 ? -6.797 -6.741 0.633 1.00 0.00 34 ARG A O 6
ATOM 3026 N N . ARG A 1 35 ? -6.624 -7.819 2.588 1.00 0.00 35 ARG A N 6
ATOM 3027 C CA . ARG A 1 35 ? -6.904 -9.118 1.988 1.00 0.00 35 ARG A CA 6
ATOM 3028 C C . ARG A 1 35 ? -7.852 -9.926 2.854 1.00 0.00 35 ARG A C 6
ATOM 3029 O O . ARG A 1 35 ? -7.549 -10.238 4.005 1.00 0.00 35 ARG A O 6
ATOM 3050 N N . LYS A 1 36 ? -8.991 -10.271 2.277 1.00 0.00 36 LYS A N 6
ATOM 3051 C CA . LYS A 1 36 ? -10.010 -11.059 2.955 1.00 0.00 36 LYS A CA 6
ATOM 3052 C C . LYS A 1 36 ? -10.759 -11.883 1.924 1.00 0.00 36 LYS A C 6
ATOM 3053 O O . LYS A 1 36 ? -10.713 -11.510 0.734 1.00 0.00 36 LYS A O 6
ATOM 3073 N N . CYS A 1 1 ? 5.202 -8.181 2.087 1.00 0.00 1 CYS A N 7
ATOM 3074 C CA . CYS A 1 1 ? 4.111 -7.912 1.123 1.00 0.00 1 CYS A CA 7
ATOM 3075 C C . CYS A 1 1 ? 2.922 -8.836 1.378 1.00 0.00 1 CYS A C 7
ATOM 3076 O O . CYS A 1 1 ? 3.071 -9.883 2.008 1.00 0.00 1 CYS A O 7
ATOM 3085 N N . ILE A 1 2 ? 1.745 -8.431 0.890 1.00 0.00 2 ILE A N 7
ATOM 3086 C CA . ILE A 1 2 ? 0.509 -9.195 1.053 1.00 0.00 2 ILE A CA 7
ATOM 3087 C C . ILE A 1 2 ? 0.136 -9.271 2.532 1.00 0.00 2 ILE A C 7
ATOM 3088 O O . ILE A 1 2 ? -0.160 -10.333 3.080 1.00 0.00 2 ILE A O 7
ATOM 3104 N N . LYS A 1 3 ? 0.162 -8.119 3.174 1.00 0.00 3 LYS A N 7
ATOM 3105 C CA . LYS A 1 3 ? -0.165 -8.015 4.585 1.00 0.00 3 LYS A CA 7
ATOM 3106 C C . LYS A 1 3 ? -0.958 -6.747 4.832 1.00 0.00 3 LYS A C 7
ATOM 3107 O O . LYS A 1 3 ? -0.619 -5.687 4.303 1.00 0.00 3 LYS A O 7
ATOM 3126 N N . ASN A 1 4 ? -2.012 -6.855 5.624 1.00 0.00 4 ASN A N 7
ATOM 3127 C CA . ASN A 1 4 ? -2.841 -5.700 5.928 1.00 0.00 4 ASN A CA 7
ATOM 3128 C C . ASN A 1 4 ? -2.054 -4.693 6.755 1.00 0.00 4 ASN A C 7
ATOM 3129 O O . ASN A 1 4 ? -1.296 -5.060 7.655 1.00 0.00 4 ASN A O 7
ATOM 3140 N N . GLY A 1 5 ? -2.210 -3.422 6.425 1.00 0.00 5 GLY A N 7
ATOM 3141 C CA . GLY A 1 5 ? -1.489 -2.387 7.130 1.00 0.00 5 GLY A CA 7
ATOM 3142 C C . GLY A 1 5 ? -0.224 -1.978 6.404 1.00 0.00 5 GLY A C 7
ATOM 3143 O O . GLY A 1 5 ? 0.298 -0.882 6.623 1.00 0.00 5 GLY A O 7
ATOM 3147 N N . ASN A 1 6 ? 0.269 -2.857 5.537 1.00 0.00 6 ASN A N 7
ATOM 3148 C CA . ASN A 1 6 ? 1.479 -2.582 4.767 1.00 0.00 6 ASN A CA 7
ATOM 3149 C C . ASN A 1 6 ? 1.226 -1.445 3.788 1.00 0.00 6 ASN A C 7
ATOM 3150 O O . ASN A 1 6 ? 0.230 -1.458 3.066 1.00 0.00 6 ASN A O 7
ATOM 3161 N N . GLY A 1 7 ? 2.116 -0.462 3.780 1.00 0.00 7 GLY A N 7
ATOM 3162 C CA . GLY A 1 7 ? 1.964 0.679 2.900 1.00 0.00 7 GLY A CA 7
ATOM 3163 C C . GLY A 1 7 ? 2.005 0.313 1.429 1.00 0.00 7 GLY A C 7
ATOM 3164 O O . GLY A 1 7 ? 2.867 -0.454 0.994 1.00 0.00 7 GLY A O 7
ATOM 3168 N N . CYS A 1 8 ? 1.073 0.868 0.669 1.00 0.00 8 CYS A N 7
ATOM 3169 C CA . CYS A 1 8 ? 0.992 0.613 -0.763 1.00 0.00 8 CYS A CA 7
ATOM 3170 C C . CYS A 1 8 ? 0.829 1.919 -1.535 1.00 0.00 8 CYS A C 7
ATOM 3171 O O . CYS A 1 8 ? 1.126 1.987 -2.721 1.00 0.00 8 CYS A O 7
ATOM 3178 N N . GLN A 1 9 ? 0.356 2.957 -0.857 1.00 0.00 9 GLN A N 7
ATOM 3179 C CA . GLN A 1 9 ? 0.163 4.253 -1.494 1.00 0.00 9 GLN A CA 7
ATOM 3180 C C . GLN A 1 9 ? 0.665 5.380 -0.603 1.00 0.00 9 GLN A C 7
ATOM 3181 O O . GLN A 1 9 ? -0.106 5.985 0.145 1.00 0.00 9 GLN A O 7
ATOM 3195 N N . PRO A 1 10 ? 1.969 5.685 -0.677 1.00 0.00 10 PRO A N 7
ATOM 3196 C CA . PRO A 1 10 ? 2.581 6.752 0.115 1.00 0.00 10 PRO A CA 7
ATOM 3197 C C . PRO A 1 10 ? 2.207 8.133 -0.422 1.00 0.00 10 PRO A C 7
ATOM 3198 O O . PRO A 1 10 ? 3.007 8.785 -1.101 1.00 0.00 10 PRO A O 7
ATOM 3209 N N . ASN A 1 11 ? 0.971 8.547 -0.130 1.00 0.00 11 ASN A N 7
ATOM 3210 C CA . ASN A 1 11 ? 0.416 9.831 -0.577 1.00 0.00 11 ASN A CA 7
ATOM 3211 C C . ASN A 1 11 ? 0.047 9.784 -2.057 1.00 0.00 11 ASN A C 7
ATOM 3212 O O . ASN A 1 11 ? -1.098 10.042 -2.425 1.00 0.00 11 ASN A O 7
ATOM 3223 N N . GLY A 1 12 ? 1.011 9.451 -2.894 1.00 0.00 12 GLY A N 7
ATOM 3224 C CA . GLY A 1 12 ? 0.768 9.376 -4.317 1.00 0.00 12 GLY A CA 7
ATOM 3225 C C . GLY A 1 12 ? 2.040 9.580 -5.103 1.00 0.00 12 GLY A C 7
ATOM 3226 O O . GLY A 1 12 ? 2.420 10.716 -5.396 1.00 0.00 12 GLY A O 7
ATOM 3230 N N . SER A 1 13 ? 2.706 8.488 -5.432 1.00 0.00 13 SER A N 7
ATOM 3231 C CA . SER A 1 13 ? 3.953 8.548 -6.175 1.00 0.00 13 SER A CA 7
ATOM 3232 C C . SER A 1 13 ? 4.241 7.214 -6.860 1.00 0.00 13 SER A C 7
ATOM 3233 O O . SER A 1 13 ? 4.361 7.150 -8.087 1.00 0.00 13 SER A O 7
ATOM 3241 N N . GLN A 1 14 ? 4.330 6.157 -6.065 1.00 0.00 14 GLN A N 7
ATOM 3242 C CA . GLN A 1 14 ? 4.592 4.819 -6.576 1.00 0.00 14 GLN A CA 7
ATOM 3243 C C . GLN A 1 14 ? 4.423 3.802 -5.457 1.00 0.00 14 GLN A C 7
ATOM 3244 O O . GLN A 1 14 ? 4.922 4.005 -4.349 1.00 0.00 14 GLN A O 7
ATOM 3258 N N . GLY A 1 15 ? 3.718 2.719 -5.742 1.00 0.00 15 GLY A N 7
ATOM 3259 C CA . GLY A 1 15 ? 3.500 1.697 -4.741 1.00 0.00 15 GLY A CA 7
ATOM 3260 C C . GLY A 1 15 ? 2.358 0.776 -5.108 1.00 0.00 15 GLY A C 7
ATOM 3261 O O . GLY A 1 15 ? 1.410 1.195 -5.776 1.00 0.00 15 GLY A O 7
ATOM 3265 N N . ASN A 1 16 ? 2.443 -0.473 -4.668 1.00 0.00 16 ASN A N 7
ATOM 3266 C CA . ASN A 1 16 ? 1.406 -1.462 -4.941 1.00 0.00 16 ASN A CA 7
ATOM 3267 C C . ASN A 1 16 ? 1.730 -2.784 -4.261 1.00 0.00 16 ASN A C 7
ATOM 3268 O O . ASN A 1 16 ? 2.898 -3.170 -4.153 1.00 0.00 16 ASN A O 7
ATOM 3279 N N . CYS A 1 17 ? 0.693 -3.489 -3.837 1.00 0.00 17 CYS A N 7
ATOM 3280 C CA . CYS A 1 17 ? 0.861 -4.787 -3.211 1.00 0.00 17 CYS A CA 7
ATOM 3281 C C . CYS A 1 17 ? 1.214 -5.789 -4.309 1.00 0.00 17 CYS A C 7
ATOM 3282 O O . CYS A 1 17 ? 0.725 -5.664 -5.434 1.00 0.00 17 CYS A O 7
ATOM 3289 N N . CYS A 1 18 ? 2.079 -6.751 -4.017 1.00 0.00 18 CYS A N 7
ATOM 3290 C CA . CYS A 1 18 ? 2.488 -7.717 -5.019 1.00 0.00 18 CYS A CA 7
ATOM 3291 C C . CYS A 1 18 ? 1.332 -8.631 -5.418 1.00 0.00 18 CYS A C 7
ATOM 3292 O O . CYS A 1 18 ? 1.014 -8.759 -6.601 1.00 0.00 18 CYS A O 7
ATOM 3299 N N . SER A 1 19 ? 0.698 -9.246 -4.433 1.00 0.00 19 SER A N 7
ATOM 3300 C CA . SER A 1 19 ? -0.426 -10.138 -4.682 1.00 0.00 19 SER A CA 7
ATOM 3301 C C . SER A 1 19 ? -1.471 -9.974 -3.585 1.00 0.00 19 SER A C 7
ATOM 3302 O O . SER A 1 19 ? -1.774 -10.916 -2.852 1.00 0.00 19 SER A O 7
ATOM 3310 N N . GLY A 1 20 ? -2.009 -8.773 -3.472 1.00 0.00 20 GLY A N 7
ATOM 3311 C CA . GLY A 1 20 ? -3.001 -8.503 -2.460 1.00 0.00 20 GLY A CA 7
ATOM 3312 C C . GLY A 1 20 ? -4.023 -7.494 -2.924 1.00 0.00 20 GLY A C 7
ATOM 3313 O O . GLY A 1 20 ? -4.651 -7.675 -3.966 1.00 0.00 20 GLY A O 7
ATOM 3317 N N . TYR A 1 21 ? -4.192 -6.432 -2.152 1.00 0.00 21 TYR A N 7
ATOM 3318 C CA . TYR A 1 21 ? -5.151 -5.390 -2.483 1.00 0.00 21 TYR A CA 7
ATOM 3319 C C . TYR A 1 21 ? -4.816 -4.102 -1.740 1.00 0.00 21 TYR A C 7
ATOM 3320 O O . TYR A 1 21 ? -4.830 -4.067 -0.512 1.00 0.00 21 TYR A O 7
ATOM 3338 N N . CYS A 1 22 ? -4.519 -3.054 -2.490 1.00 0.00 22 CYS A N 7
ATOM 3339 C CA . CYS A 1 22 ? -4.189 -1.757 -1.914 1.00 0.00 22 CYS A CA 7
ATOM 3340 C C . CYS A 1 22 ? -5.469 -1.002 -1.585 1.00 0.00 22 CYS A C 7
ATOM 3341 O O . CYS A 1 22 ? -6.467 -1.137 -2.294 1.00 0.00 22 CYS A O 7
ATOM 3348 N N . HIS A 1 23 ? -5.453 -0.224 -0.512 1.00 0.00 23 HIS A N 7
ATOM 3349 C CA . HIS A 1 23 ? -6.637 0.524 -0.118 1.00 0.00 23 HIS A CA 7
ATOM 3350 C C . HIS A 1 23 ? -6.264 1.889 0.453 1.00 0.00 23 HIS A C 7
ATOM 3351 O O . HIS A 1 23 ? -5.550 1.986 1.451 1.00 0.00 23 HIS A O 7
ATOM 3366 N N . LYS A 1 24 ? -6.768 2.937 -0.182 1.00 0.00 24 LYS A N 7
ATOM 3367 C CA . LYS A 1 24 ? -6.512 4.301 0.253 1.00 0.00 24 LYS A CA 7
ATOM 3368 C C . LYS A 1 24 ? -7.585 5.247 -0.262 1.00 0.00 24 LYS A C 7
ATOM 3369 O O . LYS A 1 24 ? -7.818 5.341 -1.466 1.00 0.00 24 LYS A O 7
ATOM 3388 N N . GLN A 1 25 ? -8.199 5.980 0.651 1.00 0.00 25 GLN A N 7
ATOM 3389 C CA . GLN A 1 25 ? -9.202 6.962 0.283 1.00 0.00 25 GLN A CA 7
ATOM 3390 C C . GLN A 1 25 ? -8.751 8.338 0.786 1.00 0.00 25 GLN A C 7
ATOM 3391 O O . GLN A 1 25 ? -8.477 9.219 -0.029 1.00 0.00 25 GLN A O 7
ATOM 3405 N N . PRO A 1 26 ? -8.604 8.555 2.119 1.00 0.00 26 PRO A N 7
ATOM 3406 C CA . PRO A 1 26 ? -8.122 9.829 2.635 1.00 0.00 26 PRO A CA 7
ATOM 3407 C C . PRO A 1 26 ? -6.595 9.855 2.642 1.00 0.00 26 PRO A C 7
ATOM 3408 O O . PRO A 1 26 ? -5.951 9.095 1.912 1.00 0.00 26 PRO A O 7
ATOM 3419 N N . GLY A 1 27 ? -6.016 10.694 3.486 1.00 0.00 27 GLY A N 7
ATOM 3420 C CA . GLY A 1 27 ? -4.573 10.758 3.577 1.00 0.00 27 GLY A CA 7
ATOM 3421 C C . GLY A 1 27 ? -4.015 9.668 4.471 1.00 0.00 27 GLY A C 7
ATOM 3422 O O . GLY A 1 27 ? -3.119 8.930 4.059 1.00 0.00 27 GLY A O 7
ATOM 3426 N N . TRP A 1 28 ? -4.570 9.591 5.689 1.00 0.00 28 TRP A N 7
ATOM 3427 C CA . TRP A 1 28 ? -4.197 8.621 6.741 1.00 0.00 28 TRP A CA 7
ATOM 3428 C C . TRP A 1 28 ? -2.751 8.120 6.660 1.00 0.00 28 TRP A C 7
ATOM 3429 O O . TRP A 1 28 ? -2.496 6.915 6.708 1.00 0.00 28 TRP A O 7
ATOM 3450 N N . VAL A 1 29 ? -1.813 9.065 6.558 1.00 0.00 29 VAL A N 7
ATOM 3451 C CA . VAL A 1 29 ? -0.379 8.772 6.485 1.00 0.00 29 VAL A CA 7
ATOM 3452 C C . VAL A 1 29 ? 0.005 8.136 5.147 1.00 0.00 29 VAL A C 7
ATOM 3453 O O . VAL A 1 29 ? 0.851 8.666 4.427 1.00 0.00 29 VAL A O 7
ATOM 3466 N N . ALA A 1 30 ? -0.618 7.012 4.818 1.00 0.00 30 ALA A N 7
ATOM 3467 C CA . ALA A 1 30 ? -0.340 6.312 3.573 1.00 0.00 30 ALA A CA 7
ATOM 3468 C C . ALA A 1 30 ? -1.328 5.178 3.356 1.00 0.00 30 ALA A C 7
ATOM 3469 O O . ALA A 1 30 ? -1.765 4.535 4.312 1.00 0.00 30 ALA A O 7
ATOM 3476 N N . GLY A 1 31 ? -1.656 4.925 2.094 1.00 0.00 31 GLY A N 7
ATOM 3477 C CA . GLY A 1 31 ? -2.561 3.846 1.761 1.00 0.00 31 GLY A CA 7
ATOM 3478 C C . GLY A 1 31 ? -1.961 2.518 2.146 1.00 0.00 31 GLY A C 7
ATOM 3479 O O . GLY A 1 31 ? -0.753 2.322 2.001 1.00 0.00 31 GLY A O 7
ATOM 3483 N N . TYR A 1 32 ? -2.777 1.622 2.664 1.00 0.00 32 TYR A N 7
ATOM 3484 C CA . TYR A 1 32 ? -2.288 0.328 3.103 1.00 0.00 32 TYR A CA 7
ATOM 3485 C C . TYR A 1 32 ? -3.017 -0.823 2.426 1.00 0.00 32 TYR A C 7
ATOM 3486 O O . TYR A 1 32 ? -4.204 -0.726 2.106 1.00 0.00 32 TYR A O 7
ATOM 3504 N N . CYS A 1 33 ? -2.302 -1.918 2.233 1.00 0.00 33 CYS A N 7
ATOM 3505 C CA . CYS A 1 33 ? -2.876 -3.105 1.632 1.00 0.00 33 CYS A CA 7
ATOM 3506 C C . CYS A 1 33 ? -3.851 -3.726 2.619 1.00 0.00 33 CYS A C 7
ATOM 3507 O O . CYS A 1 33 ? -3.523 -3.893 3.790 1.00 0.00 33 CYS A O 7
ATOM 3514 N N . ARG A 1 34 ? -5.040 -4.064 2.160 1.00 0.00 34 ARG A N 7
ATOM 3515 C CA . ARG A 1 34 ? -6.034 -4.669 3.030 1.00 0.00 34 ARG A CA 7
ATOM 3516 C C . ARG A 1 34 ? -6.019 -6.183 2.846 1.00 0.00 34 ARG A C 7
ATOM 3517 O O . ARG A 1 34 ? -7.004 -6.867 3.125 1.00 0.00 34 ARG A O 7
ATOM 3538 N N . ARG A 1 35 ? -4.882 -6.685 2.363 1.00 0.00 35 ARG A N 7
ATOM 3539 C CA . ARG A 1 35 ? -4.665 -8.106 2.104 1.00 0.00 35 ARG A CA 7
ATOM 3540 C C . ARG A 1 35 ? -5.458 -8.575 0.881 1.00 0.00 35 ARG A C 7
ATOM 3541 O O . ARG A 1 35 ? -4.892 -9.173 -0.034 1.00 0.00 35 ARG A O 7
ATOM 3562 N N . LYS A 1 36 ? -6.752 -8.279 0.856 1.00 0.00 36 LYS A N 7
ATOM 3563 C CA . LYS A 1 36 ? -7.614 -8.649 -0.256 1.00 0.00 36 LYS A CA 7
ATOM 3564 C C . LYS A 1 36 ? -8.959 -7.950 -0.118 1.00 0.00 36 LYS A C 7
ATOM 3565 O O . LYS A 1 36 ? -9.849 -8.182 -0.961 1.00 0.00 36 LYS A O 7
ATOM 3585 N N . CYS A 1 1 ? 4.949 -10.381 -0.635 1.00 0.00 1 CYS A N 8
ATOM 3586 C CA . CYS A 1 1 ? 4.377 -9.024 -0.480 1.00 0.00 1 CYS A CA 8
ATOM 3587 C C . CYS A 1 1 ? 3.091 -9.076 0.336 1.00 0.00 1 CYS A C 8
ATOM 3588 O O . CYS A 1 1 ? 2.766 -10.108 0.928 1.00 0.00 1 CYS A O 8
ATOM 3597 N N . ILE A 1 2 ? 2.359 -7.960 0.327 1.00 0.00 2 ILE A N 8
ATOM 3598 C CA . ILE A 1 2 ? 1.082 -7.826 1.024 1.00 0.00 2 ILE A CA 8
ATOM 3599 C C . ILE A 1 2 ? 1.237 -7.797 2.539 1.00 0.00 2 ILE A C 8
ATOM 3600 O O . ILE A 1 2 ? 1.720 -8.745 3.157 1.00 0.00 2 ILE A O 8
ATOM 3616 N N . LYS A 1 3 ? 0.774 -6.701 3.119 1.00 0.00 3 LYS A N 8
ATOM 3617 C CA . LYS A 1 3 ? 0.786 -6.490 4.556 1.00 0.00 3 LYS A CA 8
ATOM 3618 C C . LYS A 1 3 ? -0.366 -5.561 4.895 1.00 0.00 3 LYS A C 8
ATOM 3619 O O . LYS A 1 3 ? -0.441 -4.448 4.370 1.00 0.00 3 LYS A O 8
ATOM 3638 N N . ASN A 1 4 ? -1.271 -6.024 5.742 1.00 0.00 4 ASN A N 8
ATOM 3639 C CA . ASN A 1 4 ? -2.441 -5.238 6.125 1.00 0.00 4 ASN A CA 8
ATOM 3640 C C . ASN A 1 4 ? -2.070 -4.161 7.139 1.00 0.00 4 ASN A C 8
ATOM 3641 O O . ASN A 1 4 ? -2.576 -4.135 8.261 1.00 0.00 4 ASN A O 8
ATOM 3652 N N . GLY A 1 5 ? -1.176 -3.276 6.731 1.00 0.00 5 GLY A N 8
ATOM 3653 C CA . GLY A 1 5 ? -0.733 -2.205 7.593 1.00 0.00 5 GLY A CA 8
ATOM 3654 C C . GLY A 1 5 ? 0.338 -1.364 6.935 1.00 0.00 5 GLY A C 8
ATOM 3655 O O . GLY A 1 5 ? 0.336 -0.139 7.050 1.00 0.00 5 GLY A O 8
ATOM 3659 N N . ASN A 1 6 ? 1.252 -2.029 6.237 1.00 0.00 6 ASN A N 8
ATOM 3660 C CA . ASN A 1 6 ? 2.342 -1.345 5.546 1.00 0.00 6 ASN A CA 8
ATOM 3661 C C . ASN A 1 6 ? 1.804 -0.441 4.450 1.00 0.00 6 ASN A C 8
ATOM 3662 O O . ASN A 1 6 ? 0.920 -0.836 3.686 1.00 0.00 6 ASN A O 8
ATOM 3673 N N . GLY A 1 7 ? 2.332 0.773 4.392 1.00 0.00 7 GLY A N 8
ATOM 3674 C CA . GLY A 1 7 ? 1.891 1.731 3.404 1.00 0.00 7 GLY A CA 8
ATOM 3675 C C . GLY A 1 7 ? 2.314 1.377 1.995 1.00 0.00 7 GLY A C 8
ATOM 3676 O O . GLY A 1 7 ? 3.493 1.470 1.641 1.00 0.00 7 GLY A O 8
ATOM 3680 N N . CYS A 1 8 ? 1.342 1.000 1.183 1.00 0.00 8 CYS A N 8
ATOM 3681 C CA . CYS A 1 8 ? 1.582 0.663 -0.207 1.00 0.00 8 CYS A CA 8
ATOM 3682 C C . CYS A 1 8 ? 1.569 1.929 -1.048 1.00 0.00 8 CYS A C 8
ATOM 3683 O O . CYS A 1 8 ? 2.359 2.085 -1.976 1.00 0.00 8 CYS A O 8
ATOM 3690 N N . GLN A 1 9 ? 0.669 2.839 -0.704 1.00 0.00 9 GLN A N 8
ATOM 3691 C CA . GLN A 1 9 ? 0.544 4.104 -1.411 1.00 0.00 9 GLN A CA 8
ATOM 3692 C C . GLN A 1 9 ? 0.693 5.265 -0.423 1.00 0.00 9 GLN A C 8
ATOM 3693 O O . GLN A 1 9 ? -0.295 5.861 0.007 1.00 0.00 9 GLN A O 8
ATOM 3707 N N . PRO A 1 10 ? 1.937 5.569 -0.018 1.00 0.00 10 PRO A N 8
ATOM 3708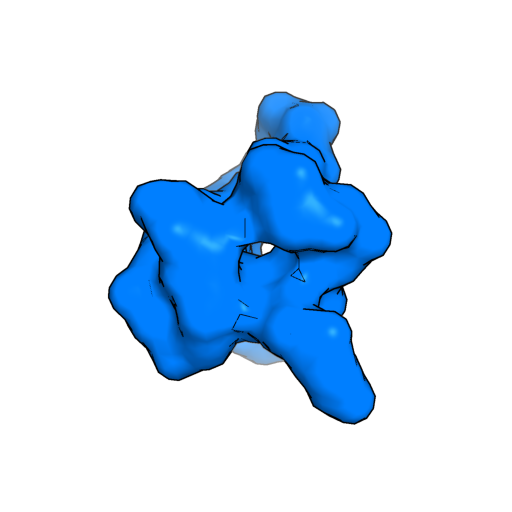 C CA . PRO A 1 10 ? 2.237 6.629 0.945 1.00 0.00 10 PRO A CA 8
ATOM 3709 C C . PRO A 1 10 ? 2.202 8.039 0.353 1.00 0.00 10 PRO A C 8
ATOM 3710 O O . PRO A 1 10 ? 1.678 8.961 0.980 1.00 0.00 10 PRO A O 8
ATOM 3721 N N . ASN A 1 11 ? 2.790 8.222 -0.828 1.00 0.00 11 ASN A N 8
ATOM 3722 C CA . ASN A 1 11 ? 2.841 9.548 -1.445 1.00 0.00 11 ASN A CA 8
ATOM 3723 C C . ASN A 1 11 ? 3.060 9.485 -2.957 1.00 0.00 11 ASN A C 8
ATOM 3724 O O . ASN A 1 11 ? 3.979 10.103 -3.496 1.00 0.00 11 ASN A O 8
ATOM 3735 N N . GLY A 1 12 ? 2.190 8.759 -3.636 1.00 0.00 12 GLY A N 8
ATOM 3736 C CA . GLY A 1 12 ? 2.270 8.646 -5.079 1.00 0.00 12 GLY A CA 8
ATOM 3737 C C . GLY A 1 12 ? 3.389 7.746 -5.558 1.00 0.00 12 GLY A C 8
ATOM 3738 O O . GLY A 1 12 ? 4.031 8.029 -6.568 1.00 0.00 12 GLY A O 8
ATOM 3742 N N . SER A 1 13 ? 3.617 6.650 -4.857 1.00 0.00 13 SER A N 8
ATOM 3743 C CA . SER A 1 13 ? 4.656 5.711 -5.249 1.00 0.00 13 SER A CA 8
ATOM 3744 C C . SER A 1 13 ? 4.038 4.527 -5.989 1.00 0.00 13 SER A C 8
ATOM 3745 O O . SER A 1 13 ? 4.466 3.382 -5.822 1.00 0.00 13 SER A O 8
ATOM 3753 N N . GLN A 1 14 ? 3.014 4.834 -6.793 1.00 0.00 14 GLN A N 8
ATOM 3754 C CA . GLN A 1 14 ? 2.267 3.845 -7.581 1.00 0.00 14 GLN A CA 8
ATOM 3755 C C . GLN A 1 14 ? 1.421 2.947 -6.680 1.00 0.00 14 GLN A C 8
ATOM 3756 O O . GLN A 1 14 ? 0.196 2.907 -6.798 1.00 0.00 14 GLN A O 8
ATOM 3770 N N . GLY A 1 15 ? 2.074 2.242 -5.775 1.00 0.00 15 GLY A N 8
ATOM 3771 C CA . GLY A 1 15 ? 1.377 1.367 -4.864 1.00 0.00 15 GLY A CA 8
ATOM 3772 C C . GLY A 1 15 ? 2.244 0.211 -4.426 1.00 0.00 15 GLY A C 8
ATOM 3773 O O . GLY A 1 15 ? 3.452 0.376 -4.228 1.00 0.00 15 GLY A O 8
ATOM 3777 N N . ASN A 1 16 ? 1.635 -0.958 -4.294 1.00 0.00 16 ASN A N 8
ATOM 3778 C CA . ASN A 1 16 ? 2.343 -2.168 -3.894 1.00 0.00 16 ASN A CA 8
ATOM 3779 C C . ASN A 1 16 ? 1.365 -3.337 -3.920 1.00 0.00 16 ASN A C 8
ATOM 3780 O O . ASN A 1 16 ? 0.549 -3.428 -4.835 1.00 0.00 16 ASN A O 8
ATOM 3791 N N . CYS A 1 17 ? 1.436 -4.217 -2.919 1.00 0.00 17 CYS A N 8
ATOM 3792 C CA . CYS A 1 17 ? 0.546 -5.374 -2.835 1.00 0.00 17 CYS A CA 8
ATOM 3793 C C . CYS A 1 17 ? 0.627 -6.184 -4.127 1.00 0.00 17 CYS A C 8
ATOM 3794 O O . CYS A 1 17 ? -0.346 -6.269 -4.879 1.00 0.00 17 CYS A O 8
ATOM 3801 N N . CYS A 1 18 ? 1.816 -6.732 -4.379 1.00 0.00 18 CYS A N 8
ATOM 3802 C CA . CYS A 1 18 ? 2.123 -7.511 -5.587 1.00 0.00 18 CYS A CA 8
ATOM 3803 C C . CYS A 1 18 ? 0.974 -8.416 -6.053 1.00 0.00 18 CYS A C 8
ATOM 3804 O O . CYS A 1 18 ? 0.739 -8.550 -7.255 1.00 0.00 18 CYS A O 8
ATOM 3811 N N . SER A 1 19 ? 0.260 -9.032 -5.121 1.00 0.00 19 SER A N 8
ATOM 3812 C CA . SER A 1 19 ? -0.847 -9.908 -5.480 1.00 0.00 19 SER A CA 8
ATOM 3813 C C . SER A 1 19 ? -2.025 -9.674 -4.539 1.00 0.00 19 SER A C 8
ATOM 3814 O O . SER A 1 19 ? -2.639 -10.617 -4.031 1.00 0.00 19 SER A O 8
ATOM 3822 N N . GLY A 1 20 ? -2.335 -8.406 -4.306 1.00 0.00 20 GLY A N 8
ATOM 3823 C CA . GLY A 1 20 ? -3.431 -8.071 -3.424 1.00 0.00 20 GLY A CA 8
ATOM 3824 C C . GLY A 1 20 ? -4.139 -6.801 -3.836 1.00 0.00 20 GLY A C 8
ATOM 3825 O O . GLY A 1 20 ? -4.379 -6.572 -5.023 1.00 0.00 20 GLY A O 8
ATOM 3829 N N . TYR A 1 21 ? -4.491 -5.985 -2.856 1.00 0.00 21 TYR A N 8
ATOM 3830 C CA . TYR A 1 21 ? -5.200 -4.743 -3.112 1.00 0.00 21 TYR A CA 8
ATOM 3831 C C . TYR A 1 21 ? -4.751 -3.642 -2.156 1.00 0.00 21 TYR A C 8
ATOM 3832 O O . TYR A 1 21 ? -4.851 -3.784 -0.936 1.00 0.00 21 TYR A O 8
ATOM 3850 N N . CYS A 1 22 ? -4.276 -2.545 -2.725 1.00 0.00 22 CYS A N 8
ATOM 3851 C CA . CYS A 1 22 ? -3.834 -1.399 -1.946 1.00 0.00 22 CYS A CA 8
ATOM 3852 C C . CYS A 1 22 ? -5.037 -0.508 -1.658 1.00 0.00 22 CYS A C 8
ATOM 3853 O O . CYS A 1 22 ? -5.676 -0.001 -2.581 1.00 0.00 22 CYS A O 8
ATOM 3860 N N . HIS A 1 23 ? -5.363 -0.335 -0.387 1.00 0.00 23 HIS A N 8
ATOM 3861 C CA . HIS A 1 23 ? -6.507 0.479 -0.010 1.00 0.00 23 HIS A CA 8
ATOM 3862 C C . HIS A 1 23 ? -6.067 1.843 0.502 1.00 0.00 23 HIS A C 8
ATOM 3863 O O . HIS A 1 23 ? -5.287 1.946 1.448 1.00 0.00 23 HIS A O 8
ATOM 3878 N N . LYS A 1 24 ? -6.587 2.886 -0.126 1.00 0.00 24 LYS A N 8
ATOM 3879 C CA . LYS A 1 24 ? -6.270 4.251 0.254 1.00 0.00 24 LYS A CA 8
ATOM 3880 C C . LYS A 1 24 ? -7.510 5.126 0.123 1.00 0.00 24 LYS A C 8
ATOM 3881 O O . LYS A 1 24 ? -8.263 5.007 -0.840 1.00 0.00 24 LYS A O 8
ATOM 3900 N N . GLN A 1 25 ? -7.716 5.994 1.101 1.00 0.00 25 GLN A N 8
ATOM 3901 C CA . GLN A 1 25 ? -8.863 6.890 1.113 1.00 0.00 25 GLN A CA 8
ATOM 3902 C C . GLN A 1 25 ? -8.538 8.111 1.963 1.00 0.00 25 GLN A C 8
ATOM 3903 O O . GLN A 1 25 ? -7.681 8.035 2.848 1.00 0.00 25 GLN A O 8
ATOM 3917 N N . PRO A 1 26 ? -9.191 9.255 1.693 1.00 0.00 26 PRO A N 8
ATOM 3918 C CA . PRO A 1 26 ? -8.953 10.502 2.429 1.00 0.00 26 PRO A CA 8
ATOM 3919 C C . PRO A 1 26 ? -9.071 10.321 3.939 1.00 0.00 26 PRO A C 8
ATOM 3920 O O . PRO A 1 26 ? -10.134 9.969 4.457 1.00 0.00 26 PRO A O 8
ATOM 3931 N N . GLY A 1 27 ? -7.968 10.559 4.632 1.00 0.00 27 GLY A N 8
ATOM 3932 C CA . GLY A 1 27 ? -7.936 10.423 6.073 1.00 0.00 27 GLY A CA 8
ATOM 3933 C C . GLY A 1 27 ? -6.546 10.084 6.562 1.00 0.00 27 GLY A C 8
ATOM 3934 O O . GLY A 1 27 ? -5.940 10.840 7.323 1.00 0.00 27 GLY A O 8
ATOM 3938 N N . TRP A 1 28 ? -6.027 8.954 6.103 1.00 0.00 28 TRP A N 8
ATOM 3939 C CA . TRP A 1 28 ? -4.689 8.525 6.478 1.00 0.00 28 TRP A CA 8
ATOM 3940 C C . TRP A 1 28 ? -3.677 9.008 5.446 1.00 0.00 28 TRP A C 8
ATOM 3941 O O . TRP A 1 28 ? -4.043 9.339 4.315 1.00 0.00 28 TRP A O 8
ATOM 3962 N N . VAL A 1 29 ? -2.418 9.071 5.838 1.00 0.00 29 VAL A N 8
ATOM 3963 C CA . VAL A 1 29 ? -1.365 9.536 4.947 1.00 0.00 29 VAL A CA 8
ATOM 3964 C C . VAL A 1 29 ? -1.004 8.486 3.899 1.00 0.00 29 VAL A C 8
ATOM 3965 O O . VAL A 1 29 ? -0.925 8.786 2.707 1.00 0.00 29 VAL A O 8
ATOM 3978 N N . ALA A 1 30 ? -0.766 7.263 4.346 1.00 0.00 30 ALA A N 8
ATOM 3979 C CA . ALA A 1 30 ? -0.383 6.192 3.440 1.00 0.00 30 ALA A CA 8
ATOM 3980 C C . ALA A 1 30 ? -1.421 5.084 3.374 1.00 0.00 30 ALA A C 8
ATOM 3981 O O . ALA A 1 30 ? -1.874 4.578 4.401 1.00 0.00 30 ALA A O 8
ATOM 3988 N N . GLY A 1 31 ? -1.757 4.684 2.155 1.00 0.00 31 GLY A N 8
ATOM 3989 C CA . GLY A 1 31 ? -2.696 3.600 1.961 1.00 0.00 31 GLY A CA 8
ATOM 3990 C C . GLY A 1 31 ? -2.026 2.279 2.262 1.00 0.00 31 GLY A C 8
ATOM 3991 O O . GLY A 1 31 ? -0.818 2.164 2.092 1.00 0.00 31 GLY A O 8
ATOM 3995 N N . TYR A 1 32 ? -2.775 1.295 2.719 1.00 0.00 32 TYR A N 8
ATOM 3996 C CA . TYR A 1 32 ? -2.192 0.002 3.052 1.00 0.00 32 TYR A CA 8
ATOM 3997 C C . TYR A 1 32 ? -2.925 -1.138 2.356 1.00 0.00 32 TYR A C 8
ATOM 3998 O O . TYR A 1 32 ? -4.101 -1.009 2.006 1.00 0.00 32 TYR A O 8
ATOM 4016 N N . CYS A 1 33 ? -2.228 -2.255 2.167 1.00 0.00 33 CYS A N 8
ATOM 4017 C CA . CYS A 1 33 ? -2.827 -3.422 1.532 1.00 0.00 33 CYS A CA 8
ATOM 4018 C C . CYS A 1 33 ? -3.957 -3.939 2.414 1.00 0.00 33 CYS A C 8
ATOM 4019 O O . CYS A 1 33 ? -3.790 -4.068 3.625 1.00 0.00 33 CYS A O 8
ATOM 4026 N N . ARG A 1 34 ? -5.100 -4.224 1.817 1.00 0.00 34 ARG A N 8
ATOM 4027 C CA . ARG A 1 34 ? -6.237 -4.722 2.574 1.00 0.00 34 ARG A CA 8
ATOM 4028 C C . ARG A 1 34 ? -6.694 -6.051 1.990 1.00 0.00 34 ARG A C 8
ATOM 4029 O O . ARG A 1 34 ? -7.874 -6.244 1.687 1.00 0.00 34 ARG A O 8
ATOM 4050 N N . ARG A 1 35 ? -5.730 -6.952 1.833 1.00 0.00 35 ARG A N 8
ATOM 4051 C CA . ARG A 1 35 ? -5.966 -8.279 1.283 1.00 0.00 35 ARG A CA 8
ATOM 4052 C C . ARG A 1 35 ? -6.416 -8.182 -0.176 1.00 0.00 35 ARG A C 8
ATOM 4053 O O . ARG A 1 35 ? -5.582 -8.013 -1.066 1.00 0.00 35 ARG A O 8
ATOM 4074 N N . LYS A 1 36 ? -7.719 -8.269 -0.420 1.00 0.00 36 LYS A N 8
ATOM 4075 C CA . LYS A 1 36 ? -8.256 -8.177 -1.770 1.00 0.00 36 LYS A CA 8
ATOM 4076 C C . LYS A 1 36 ? -9.760 -7.944 -1.710 1.00 0.00 36 LYS A C 8
ATOM 4077 O O . LYS A 1 36 ? -10.371 -8.292 -0.676 1.00 0.00 36 LYS A O 8
ATOM 4097 N N . CYS A 1 1 ? 5.427 -9.804 0.471 1.00 0.00 1 CYS A N 9
ATOM 4098 C CA . CYS A 1 1 ? 4.560 -8.654 0.129 1.00 0.00 1 CYS A CA 9
ATOM 4099 C C . CYS A 1 1 ? 3.089 -9.044 0.223 1.00 0.00 1 CYS A C 9
ATOM 4100 O O . CYS A 1 1 ? 2.767 -10.213 0.446 1.00 0.00 1 CYS A O 9
ATOM 4109 N N . ILE A 1 2 ? 2.206 -8.056 0.062 1.00 0.00 2 ILE A N 9
ATOM 4110 C CA . ILE A 1 2 ? 0.762 -8.273 0.132 1.00 0.00 2 ILE A CA 9
ATOM 4111 C C . ILE A 1 2 ? 0.356 -8.642 1.555 1.00 0.00 2 ILE A C 9
ATOM 4112 O O . ILE A 1 2 ? 0.039 -9.797 1.846 1.00 0.00 2 ILE A O 9
ATOM 4128 N N . LYS A 1 3 ? 0.390 -7.661 2.441 1.00 0.00 3 LYS A N 9
ATOM 4129 C CA . LYS A 1 3 ? 0.047 -7.883 3.836 1.00 0.00 3 LYS A CA 9
ATOM 4130 C C . LYS A 1 3 ? -0.419 -6.589 4.488 1.00 0.00 3 LYS A C 9
ATOM 4131 O O . LYS A 1 3 ? 0.065 -5.506 4.151 1.00 0.00 3 LYS A O 9
ATOM 4150 N N . ASN A 1 4 ? -1.365 -6.710 5.414 1.00 0.00 4 ASN A N 9
ATOM 4151 C CA . ASN A 1 4 ? -1.901 -5.552 6.119 1.00 0.00 4 ASN A CA 9
ATOM 4152 C C . ASN A 1 4 ? -0.793 -4.840 6.887 1.00 0.00 4 ASN A C 9
ATOM 4153 O O . ASN A 1 4 ? 0.148 -5.473 7.372 1.00 0.00 4 ASN A O 9
ATOM 4164 N N . GLY A 1 5 ? -0.895 -3.525 6.976 1.00 0.00 5 GLY A N 9
ATOM 4165 C CA . GLY A 1 5 ? 0.113 -2.751 7.669 1.00 0.00 5 GLY A CA 9
ATOM 4166 C C . GLY A 1 5 ? 1.044 -2.043 6.708 1.00 0.00 5 GLY A C 9
ATOM 4167 O O . GLY A 1 5 ? 1.439 -0.902 6.941 1.00 0.00 5 GLY A O 9
ATOM 4171 N N . ASN A 1 6 ? 1.391 -2.720 5.622 1.00 0.00 6 ASN A N 9
ATOM 4172 C CA . ASN A 1 6 ? 2.277 -2.148 4.618 1.00 0.00 6 ASN A CA 9
ATOM 4173 C C . ASN A 1 6 ? 1.590 -1.011 3.871 1.00 0.00 6 ASN A C 9
ATOM 4174 O O . ASN A 1 6 ? 0.418 -1.121 3.495 1.00 0.00 6 ASN A O 9
ATOM 4185 N N . GLY A 1 7 ? 2.325 0.078 3.664 1.00 0.00 7 GLY A N 9
ATOM 4186 C CA . GLY A 1 7 ? 1.789 1.227 2.961 1.00 0.00 7 GLY A CA 9
ATOM 4187 C C . GLY A 1 7 ? 1.670 0.958 1.479 1.00 0.00 7 GLY A C 9
ATOM 4188 O O . GLY A 1 7 ? 2.578 1.264 0.710 1.00 0.00 7 GLY A O 9
ATOM 4192 N N . CYS A 1 8 ? 0.551 0.364 1.103 1.00 0.00 8 CYS A N 9
ATOM 4193 C CA . CYS A 1 8 ? 0.266 -0.001 -0.279 1.00 0.00 8 CYS A CA 9
ATOM 4194 C C . CYS A 1 8 ? 0.399 1.193 -1.215 1.00 0.00 8 CYS A C 9
ATOM 4195 O O . CYS A 1 8 ? 0.983 1.087 -2.298 1.00 0.00 8 CYS A O 9
ATOM 4202 N N . GLN A 1 9 ? -0.142 2.325 -0.797 1.00 0.00 9 GLN A N 9
ATOM 4203 C CA . GLN A 1 9 ? -0.088 3.527 -1.605 1.00 0.00 9 GLN A CA 9
ATOM 4204 C C . GLN A 1 9 ? 0.041 4.762 -0.723 1.00 0.00 9 GLN A C 9
ATOM 4205 O O . GLN A 1 9 ? -0.957 5.363 -0.329 1.00 0.00 9 GLN A O 9
ATOM 4219 N N . PRO A 1 10 ? 1.279 5.145 -0.384 1.00 0.00 10 PRO A N 9
ATOM 4220 C CA . PRO A 1 10 ? 1.546 6.311 0.463 1.00 0.00 10 PRO A CA 9
ATOM 4221 C C . PRO A 1 10 ? 1.239 7.617 -0.261 1.00 0.00 10 PRO A C 9
ATOM 4222 O O . PRO A 1 10 ? 0.651 8.535 0.306 1.00 0.00 10 PRO A O 9
ATOM 4233 N N . ASN A 1 11 ? 1.650 7.684 -1.519 1.00 0.00 11 ASN A N 9
ATOM 4234 C CA . ASN A 1 11 ? 1.439 8.868 -2.347 1.00 0.00 11 ASN A CA 9
ATOM 4235 C C . ASN A 1 11 ? 1.544 8.495 -3.820 1.00 0.00 11 ASN A C 9
ATOM 4236 O O . ASN A 1 11 ? 2.120 9.231 -4.625 1.00 0.00 11 ASN A O 9
ATOM 4247 N N . GLY A 1 12 ? 0.986 7.338 -4.159 1.00 0.00 12 GLY A N 9
ATOM 4248 C CA . GLY A 1 12 ? 1.024 6.863 -5.528 1.00 0.00 12 GLY A CA 9
ATOM 4249 C C . GLY A 1 12 ? 2.445 6.648 -6.004 1.00 0.00 12 GLY A C 9
ATOM 4250 O O . GLY A 1 12 ? 2.794 7.013 -7.126 1.00 0.00 12 GLY A O 9
ATOM 4254 N N . SER A 1 13 ? 3.265 6.071 -5.138 1.00 0.00 13 SER A N 9
ATOM 4255 C CA . SER A 1 13 ? 4.661 5.818 -5.451 1.00 0.00 13 SER A CA 9
ATOM 4256 C C . SER A 1 13 ? 4.781 4.818 -6.596 1.00 0.00 13 SER A C 9
ATOM 4257 O O . SER A 1 13 ? 5.452 5.083 -7.596 1.00 0.00 13 SER A O 9
ATOM 4265 N N . GLN A 1 14 ? 4.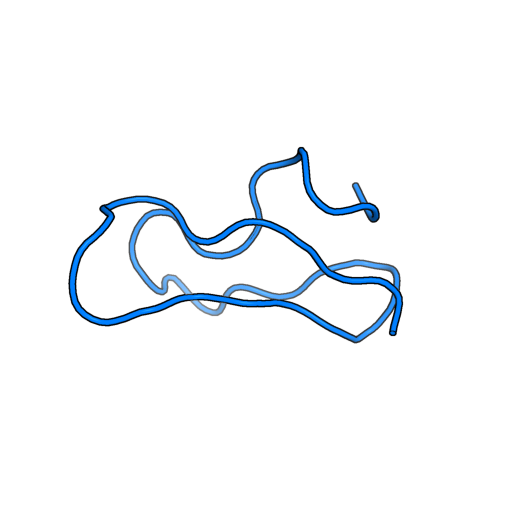107 3.683 -6.445 1.00 0.00 14 GLN A N 9
ATOM 4266 C CA . GLN A 1 14 ? 4.104 2.630 -7.455 1.00 0.00 14 GLN A CA 9
ATOM 4267 C C . GLN A 1 14 ? 3.251 1.467 -6.966 1.00 0.00 14 GLN A C 9
ATOM 4268 O O . GLN A 1 14 ? 2.244 1.112 -7.577 1.00 0.00 14 GLN A O 9
ATOM 4282 N N . GLY A 1 15 ? 3.656 0.886 -5.848 1.00 0.00 15 GLY A N 9
ATOM 4283 C CA . GLY A 1 15 ? 2.926 -0.223 -5.276 1.00 0.00 15 GLY A CA 9
ATOM 4284 C C . GLY A 1 15 ? 3.783 -1.035 -4.331 1.00 0.00 15 GLY A C 9
ATOM 4285 O O . GLY A 1 15 ? 4.631 -1.815 -4.769 1.00 0.00 15 GLY A O 9
ATOM 4289 N N . ASN A 1 16 ? 3.568 -0.846 -3.037 1.00 0.00 16 ASN A N 9
ATOM 4290 C CA . ASN A 1 16 ? 4.329 -1.562 -2.018 1.00 0.00 16 ASN A CA 9
ATOM 4291 C C . ASN A 1 16 ? 4.013 -3.048 -2.072 1.00 0.00 16 ASN A C 9
ATOM 4292 O O . ASN A 1 16 ? 4.910 -3.888 -2.123 1.00 0.00 16 ASN A O 9
ATOM 4303 N N . CYS A 1 17 ? 2.730 -3.362 -2.071 1.00 0.00 17 CYS A N 9
ATOM 4304 C CA . CYS A 1 17 ? 2.283 -4.741 -2.133 1.00 0.00 17 CYS A CA 9
ATOM 4305 C C . CYS A 1 17 ? 2.179 -5.205 -3.579 1.00 0.00 17 CYS A C 9
ATOM 4306 O O . CYS A 1 17 ? 1.827 -4.427 -4.465 1.00 0.00 17 CYS A O 9
ATOM 4313 N N . CYS A 1 18 ? 2.493 -6.471 -3.809 1.00 0.00 18 CYS A N 9
ATOM 4314 C CA . CYS A 1 18 ? 2.434 -7.061 -5.143 1.00 0.00 18 CYS A CA 9
ATOM 4315 C C . CYS A 1 18 ? 0.977 -7.274 -5.553 1.00 0.00 18 CYS A C 9
ATOM 4316 O O . CYS A 1 18 ? 0.484 -8.400 -5.566 1.00 0.00 18 CYS A O 9
ATOM 4323 N N . SER A 1 19 ? 0.289 -6.176 -5.839 1.00 0.00 19 SER A N 9
ATOM 4324 C CA . SER A 1 19 ? -1.124 -6.204 -6.202 1.00 0.00 19 SER A CA 9
ATOM 4325 C C . SER A 1 19 ? -1.947 -6.701 -5.023 1.00 0.00 19 SER A C 9
ATOM 4326 O O . SER A 1 19 ? -2.762 -7.612 -5.150 1.00 0.00 19 SER A O 9
ATOM 4334 N N . GLY A 1 20 ? -1.719 -6.093 -3.869 1.00 0.00 20 GLY A N 9
ATOM 4335 C CA . GLY A 1 20 ? -2.440 -6.478 -2.679 1.00 0.00 20 GLY A CA 9
ATOM 4336 C C . GLY A 1 20 ? -3.690 -5.654 -2.485 1.00 0.00 20 GLY A C 9
ATOM 4337 O O . GLY A 1 20 ? -4.237 -5.612 -1.383 1.00 0.00 20 GLY A O 9
ATOM 4341 N N . TYR A 1 21 ? -4.134 -5.005 -3.566 1.00 0.00 21 TYR A N 9
ATOM 4342 C CA . TYR A 1 21 ? -5.329 -4.168 -3.546 1.00 0.00 21 TYR A CA 9
ATOM 4343 C C . TYR A 1 21 ? -5.181 -3.040 -2.518 1.00 0.00 21 TYR A C 9
ATOM 4344 O O . TYR A 1 21 ? -5.473 -3.195 -1.327 1.00 0.00 21 TYR A O 9
ATOM 4362 N N . CYS A 1 22 ? -4.700 -1.905 -2.997 1.00 0.00 22 CYS A N 9
ATOM 4363 C CA . CYS A 1 22 ? -4.482 -0.745 -2.153 1.00 0.00 22 CYS A CA 9
ATOM 4364 C C . CYS A 1 22 ? -5.788 -0.027 -1.832 1.00 0.00 22 CYS A C 9
ATOM 4365 O O . CYS A 1 22 ? -6.598 0.242 -2.719 1.00 0.00 22 CYS A O 9
ATOM 4372 N N . HIS A 1 23 ? -5.963 0.316 -0.566 1.00 0.00 23 HIS A N 9
ATOM 4373 C CA . HIS A 1 23 ? -7.136 1.049 -0.122 1.00 0.00 23 HIS A CA 9
ATOM 4374 C C . HIS A 1 23 ? -6.658 2.268 0.642 1.00 0.00 23 HIS A C 9
ATOM 4375 O O . HIS A 1 23 ? -5.970 2.135 1.654 1.00 0.00 23 HIS A O 9
ATOM 4390 N N . LYS A 1 24 ? -6.990 3.452 0.158 1.00 0.00 24 LYS A N 9
ATOM 4391 C CA . LYS A 1 24 ? -6.544 4.662 0.815 1.00 0.00 24 LYS A CA 9
ATOM 4392 C C . LYS A 1 24 ? -7.641 5.704 0.918 1.00 0.00 24 LYS A C 9
ATOM 4393 O O . LYS A 1 24 ? -8.217 6.136 -0.081 1.00 0.00 24 LYS A O 9
ATOM 4412 N N . GLN A 1 25 ? -7.876 6.133 2.140 1.00 0.00 25 GLN A N 9
ATOM 4413 C CA . GLN A 1 25 ? -8.843 7.162 2.434 1.00 0.00 25 GLN A CA 9
ATOM 4414 C C . GLN A 1 25 ? -8.113 8.495 2.417 1.00 0.00 25 GLN A C 9
ATOM 4415 O O . GLN A 1 25 ? -6.978 8.573 2.890 1.00 0.00 25 GLN A O 9
ATOM 4429 N N . PRO A 1 26 ? -8.720 9.547 1.854 1.00 0.00 26 PRO A N 9
ATOM 4430 C CA . PRO A 1 26 ? -8.093 10.874 1.765 1.00 0.00 26 PRO A CA 9
ATOM 4431 C C . PRO A 1 26 ? -7.913 11.553 3.127 1.00 0.00 26 PRO A C 9
ATOM 4432 O O . PRO A 1 26 ? -8.329 12.697 3.317 1.00 0.00 26 PRO A O 9
ATOM 4443 N N . GLY A 1 27 ? -7.293 10.857 4.071 1.00 0.00 27 GLY A N 9
ATOM 4444 C CA . GLY A 1 27 ? -7.084 11.434 5.377 1.00 0.00 27 GLY A CA 9
ATOM 4445 C C . GLY A 1 27 ? -6.394 10.508 6.363 1.00 0.00 27 GLY A C 9
ATOM 4446 O O . GLY A 1 27 ? -6.737 10.510 7.547 1.00 0.00 27 GLY A O 9
ATOM 4450 N N . TRP A 1 28 ? -5.402 9.741 5.914 1.00 0.00 28 TRP A N 9
ATOM 4451 C CA . TRP A 1 28 ? -4.679 8.866 6.830 1.00 0.00 28 TRP A CA 9
ATOM 4452 C C . TRP A 1 28 ? -3.235 8.621 6.386 1.00 0.00 28 TRP A C 9
ATOM 4453 O O . TRP A 1 28 ? -2.637 7.596 6.716 1.00 0.00 28 TRP A O 9
ATOM 4474 N N . VAL A 1 29 ? -2.678 9.605 5.683 1.00 0.00 29 VAL A N 9
ATOM 4475 C CA . VAL A 1 29 ? -1.286 9.593 5.218 1.00 0.00 29 VAL A CA 9
ATOM 4476 C C . VAL A 1 29 ? -0.981 8.543 4.143 1.00 0.00 29 VAL A C 9
ATOM 4477 O O . VAL A 1 29 ? -0.420 8.874 3.097 1.00 0.00 29 VAL A O 9
ATOM 4490 N N . ALA A 1 30 ? -1.309 7.289 4.404 1.00 0.00 30 ALA A N 9
ATOM 4491 C CA . ALA A 1 30 ? -1.013 6.222 3.452 1.00 0.00 30 ALA A CA 9
ATOM 4492 C C . ALA A 1 30 ? -2.031 5.094 3.516 1.00 0.00 30 ALA A C 9
ATOM 4493 O O . ALA A 1 30 ? -2.513 4.736 4.590 1.00 0.00 30 ALA A O 9
ATOM 4500 N N . GLY A 1 31 ? -2.342 4.535 2.353 1.00 0.00 31 GLY A N 9
ATOM 4501 C CA . GLY A 1 31 ? -3.291 3.446 2.277 1.00 0.00 31 GLY A CA 9
ATOM 4502 C C . GLY A 1 31 ? -2.646 2.103 2.529 1.00 0.00 31 GLY A C 9
ATOM 4503 O O . GLY A 1 31 ? -1.589 1.806 1.978 1.00 0.00 31 GLY A O 9
ATOM 4507 N N . TYR A 1 32 ? -3.285 1.300 3.360 1.00 0.00 32 TYR A N 9
ATOM 4508 C CA . TYR A 1 32 ? -2.788 -0.025 3.704 1.00 0.00 32 TYR A CA 9
ATOM 4509 C C . TYR A 1 32 ? -3.265 -1.065 2.688 1.00 0.00 32 TYR A C 9
ATOM 4510 O O . TYR A 1 32 ? -4.297 -0.879 2.035 1.00 0.00 32 TYR A O 9
ATOM 4528 N N . CYS A 1 33 ? -2.526 -2.160 2.573 1.00 0.00 33 CYS A N 9
ATOM 4529 C CA . CYS A 1 33 ? -2.897 -3.236 1.660 1.00 0.00 33 CYS A CA 9
ATOM 4530 C C . CYS A 1 33 ? -4.059 -4.022 2.260 1.00 0.00 33 CYS A C 9
ATOM 4531 O O . CYS A 1 33 ? -3.943 -4.549 3.368 1.00 0.00 33 CYS A O 9
ATOM 4538 N N . ARG A 1 34 ? -5.172 -4.105 1.544 1.00 0.00 34 ARG A N 9
ATOM 4539 C CA . ARG A 1 34 ? -6.328 -4.835 2.046 1.00 0.00 34 ARG A CA 9
ATOM 4540 C C . ARG A 1 34 ? -6.214 -6.325 1.776 1.00 0.00 34 ARG A C 9
ATOM 4541 O O . ARG A 1 34 ? -6.998 -6.895 1.017 1.00 0.00 34 ARG A O 9
ATOM 4562 N N . ARG A 1 35 ? -5.242 -6.955 2.421 1.00 0.00 35 ARG A N 9
ATOM 4563 C CA . ARG A 1 35 ? -5.025 -8.388 2.288 1.00 0.00 35 ARG A CA 9
ATOM 4564 C C . ARG A 1 35 ? -6.076 -9.146 3.109 1.00 0.00 35 ARG A C 9
ATOM 4565 O O . ARG A 1 35 ? -5.763 -9.861 4.062 1.00 0.00 35 ARG A O 9
ATOM 4586 N N . LYS A 1 36 ? -7.334 -8.955 2.742 1.00 0.00 36 LYS A N 9
ATOM 4587 C CA . LYS A 1 36 ? -8.441 -9.592 3.431 1.00 0.00 36 LYS A CA 9
ATOM 4588 C C . LYS A 1 36 ? -9.104 -10.606 2.514 1.00 0.00 36 LYS A C 9
ATOM 4589 O O . LYS A 1 36 ? -9.166 -10.345 1.294 1.00 0.00 36 LYS A O 9
ATOM 4609 N N . CYS A 1 1 ? 5.053 -6.190 0.105 1.00 0.00 1 CYS A N 10
ATOM 4610 C CA . CYS A 1 1 ? 4.187 -7.218 -0.507 1.00 0.00 1 CYS A CA 10
ATOM 4611 C C . CYS A 1 1 ? 2.745 -7.008 -0.054 1.00 0.00 1 CYS A C 10
ATOM 4612 O O . CYS A 1 1 ? 2.379 -5.912 0.371 1.00 0.00 1 CYS A O 10
ATOM 4621 N N . ILE A 1 2 ? 1.925 -8.048 -0.126 1.00 0.00 2 ILE A N 10
ATOM 4622 C CA . ILE A 1 2 ? 0.544 -7.936 0.304 1.00 0.00 2 ILE A CA 10
ATOM 4623 C C . ILE A 1 2 ? 0.444 -8.125 1.816 1.00 0.00 2 ILE A C 10
ATOM 4624 O O . ILE A 1 2 ? 0.697 -9.209 2.344 1.00 0.00 2 ILE A O 10
ATOM 4640 N N . LYS A 1 3 ? 0.096 -7.053 2.501 1.00 0.00 3 LYS A N 10
ATOM 4641 C CA . LYS A 1 3 ? -0.026 -7.056 3.939 1.00 0.00 3 LYS A CA 10
ATOM 4642 C C . LYS A 1 3 ? -0.752 -5.793 4.379 1.00 0.00 3 LYS A C 10
ATOM 4643 O O . LYS A 1 3 ? -0.473 -4.707 3.863 1.00 0.00 3 LYS A O 10
ATOM 4662 N N . ASN A 1 4 ? -1.673 -5.925 5.322 1.00 0.00 4 ASN A N 10
ATOM 4663 C CA . ASN A 1 4 ? -2.404 -4.766 5.806 1.00 0.00 4 ASN A CA 10
ATOM 4664 C C . ASN A 1 4 ? -1.461 -3.877 6.603 1.00 0.00 4 ASN A C 10
ATOM 4665 O O . ASN A 1 4 ? -0.671 -4.360 7.418 1.00 0.00 4 ASN A O 10
ATOM 4676 N N . GLY A 1 5 ? -1.513 -2.587 6.338 1.00 0.00 5 GLY A N 10
ATOM 4677 C CA . GLY A 1 5 ? -0.634 -1.663 7.022 1.00 0.00 5 GLY A CA 10
ATOM 4678 C C . GLY A 1 5 ? 0.563 -1.275 6.176 1.00 0.00 5 GLY A C 10
ATOM 4679 O O . GLY A 1 5 ? 1.068 -0.158 6.290 1.00 0.00 5 GLY A O 10
ATOM 4683 N N . ASN A 1 6 ? 1.012 -2.196 5.321 1.00 0.00 6 ASN A N 10
ATOM 4684 C CA . ASN A 1 6 ? 2.158 -1.942 4.445 1.00 0.00 6 ASN A CA 10
ATOM 4685 C C . ASN A 1 6 ? 1.873 -0.760 3.531 1.00 0.00 6 ASN A C 10
ATOM 4686 O O . ASN A 1 6 ? 0.757 -0.602 3.037 1.00 0.00 6 ASN A O 10
ATOM 4697 N N . GLY A 1 7 ? 2.884 0.065 3.326 1.00 0.00 7 GLY A N 10
ATOM 4698 C CA . GLY A 1 7 ? 2.745 1.244 2.492 1.00 0.00 7 GLY A CA 10
ATOM 4699 C C . GLY A 1 7 ? 2.470 0.926 1.036 1.00 0.00 7 GLY A C 10
ATOM 4700 O O . GLY A 1 7 ? 3.397 0.709 0.252 1.00 0.00 7 GLY A O 10
ATOM 4704 N N . CYS A 1 8 ? 1.197 0.927 0.671 1.00 0.00 8 CYS A N 10
ATOM 4705 C CA . CYS A 1 8 ? 0.791 0.668 -0.700 1.00 0.00 8 CYS A CA 10
ATOM 4706 C C . CYS A 1 8 ? 0.893 1.949 -1.514 1.00 0.00 8 CYS A C 10
ATOM 4707 O O . CYS A 1 8 ? 1.437 1.961 -2.616 1.00 0.00 8 CYS A O 10
ATOM 4714 N N . GLN A 1 9 ? 0.375 3.033 -0.953 1.00 0.00 9 GLN A N 10
ATOM 4715 C CA . GLN A 1 9 ? 0.407 4.330 -1.613 1.00 0.00 9 GLN A CA 10
ATOM 4716 C C . GLN A 1 9 ? 0.695 5.430 -0.599 1.00 0.00 9 GLN A C 10
ATOM 4717 O O . GLN A 1 9 ? -0.215 6.117 -0.130 1.00 0.00 9 GLN A O 10
ATOM 4731 N N . PRO A 1 10 ? 1.977 5.587 -0.229 1.00 0.00 10 PRO A N 10
ATOM 4732 C CA . PRO A 1 10 ? 2.427 6.583 0.749 1.00 0.00 10 PRO A CA 10
ATOM 4733 C C . PRO A 1 10 ? 2.434 8.013 0.205 1.00 0.00 10 PRO A C 10
ATOM 4734 O O . PRO A 1 10 ? 3.434 8.721 0.323 1.00 0.00 10 PRO A O 10
ATOM 4745 N N . ASN A 1 11 ? 1.308 8.431 -0.372 1.00 0.00 11 ASN A N 10
ATOM 4746 C CA . ASN A 1 11 ? 1.159 9.781 -0.922 1.00 0.00 11 ASN A CA 10
ATOM 4747 C C . ASN A 1 11 ? 2.196 10.064 -2.007 1.00 0.00 11 ASN A C 10
ATOM 4748 O O . ASN A 1 11 ? 3.129 10.847 -1.812 1.00 0.00 11 ASN A O 10
ATOM 4759 N N . GLY A 1 12 ? 2.031 9.423 -3.153 1.00 0.00 12 GLY A N 10
ATOM 4760 C CA . GLY A 1 12 ? 2.955 9.623 -4.250 1.00 0.00 12 GLY A CA 10
ATOM 4761 C C . GLY A 1 12 ? 4.276 8.919 -4.030 1.00 0.00 12 GLY A C 10
ATOM 4762 O O . GLY A 1 12 ? 5.337 9.542 -4.076 1.00 0.00 12 GLY A O 10
ATOM 4766 N N . SER A 1 13 ? 4.214 7.622 -3.791 1.00 0.00 13 SER A N 10
ATOM 4767 C CA . SER A 1 13 ? 5.406 6.823 -3.567 1.00 0.00 13 SER A CA 10
ATOM 4768 C C . SER A 1 13 ? 5.172 5.396 -4.045 1.00 0.00 13 SER A C 10
ATOM 4769 O O . SER A 1 13 ? 4.044 4.899 -4.005 1.00 0.00 13 SER A O 10
ATOM 4777 N N . GLN A 1 14 ? 6.233 4.757 -4.519 1.00 0.00 14 GLN A N 10
ATOM 4778 C CA . GLN A 1 14 ? 6.154 3.395 -5.032 1.00 0.00 14 GLN A CA 10
ATOM 4779 C C . GLN A 1 14 ? 5.609 2.430 -3.988 1.00 0.00 14 GLN A C 10
ATOM 4780 O O . GLN A 1 14 ? 6.004 2.459 -2.819 1.00 0.00 14 GLN A O 10
ATOM 4794 N N . GLY A 1 15 ? 4.699 1.580 -4.428 1.00 0.00 15 GLY A N 10
ATOM 4795 C CA . GLY A 1 15 ? 4.090 0.600 -3.561 1.00 0.00 15 GLY A CA 10
ATOM 4796 C C . GLY A 1 15 ? 3.117 -0.261 -4.330 1.00 0.00 15 GLY A C 10
ATOM 4797 O O . GLY A 1 15 ? 2.241 0.260 -5.021 1.00 0.00 15 GLY A O 10
ATOM 4801 N N . ASN A 1 16 ? 3.279 -1.566 -4.243 1.00 0.00 16 ASN A N 10
ATOM 4802 C CA . ASN A 1 16 ? 2.414 -2.483 -4.966 1.00 0.00 16 ASN A CA 10
ATOM 4803 C C . ASN A 1 16 ? 2.127 -3.728 -4.142 1.00 0.00 16 ASN A C 10
ATOM 4804 O O . ASN A 1 16 ? 3.044 -4.396 -3.660 1.00 0.00 16 ASN A O 10
ATOM 4815 N N . CYS A 1 17 ? 0.851 -4.038 -3.989 1.00 0.00 17 CYS A N 10
ATOM 4816 C CA . CYS A 1 17 ? 0.432 -5.206 -3.237 1.00 0.00 17 CYS A CA 10
ATOM 4817 C C . CYS A 1 17 ? 0.597 -6.450 -4.104 1.00 0.00 17 CYS A C 10
ATOM 4818 O O . CYS A 1 17 ? 0.195 -6.453 -5.266 1.00 0.00 17 CYS A O 10
ATOM 4825 N N . CYS A 1 18 ? 1.216 -7.486 -3.548 1.00 0.00 18 CYS A N 10
ATOM 4826 C CA . CYS A 1 18 ? 1.463 -8.724 -4.285 1.00 0.00 18 CYS A CA 10
ATOM 4827 C C . CYS A 1 18 ? 0.184 -9.296 -4.895 1.00 0.00 18 CYS A C 10
ATOM 4828 O O . CYS A 1 18 ? 0.168 -9.670 -6.066 1.00 0.00 18 CYS A O 10
ATOM 4835 N N . SER A 1 19 ? -0.885 -9.356 -4.112 1.00 0.00 19 SER A N 10
ATOM 4836 C CA . SER A 1 19 ? -2.151 -9.876 -4.605 1.00 0.00 19 SER A CA 10
ATOM 4837 C C . SER A 1 19 ? -2.796 -8.880 -5.562 1.00 0.00 19 SER A C 10
ATOM 4838 O O . SER A 1 19 ? -3.241 -9.243 -6.651 1.00 0.00 19 SER A O 10
ATOM 4846 N N . GLY A 1 20 ? -2.838 -7.622 -5.146 1.00 0.00 20 GLY A N 10
ATOM 4847 C CA . GLY A 1 20 ? -3.421 -6.590 -5.971 1.00 0.00 20 GLY A CA 10
ATOM 4848 C C . GLY A 1 20 ? -4.291 -5.640 -5.180 1.00 0.00 20 GLY A C 10
ATOM 4849 O O . GLY A 1 20 ? -4.362 -4.451 -5.488 1.00 0.00 20 GLY A O 10
ATOM 4853 N N . TYR A 1 21 ? -4.975 -6.170 -4.174 1.00 0.00 21 TYR A N 10
ATOM 4854 C CA . TYR A 1 21 ? -5.874 -5.364 -3.358 1.00 0.00 21 TYR A CA 10
ATOM 4855 C C . TYR A 1 21 ? -5.132 -4.311 -2.539 1.00 0.00 21 TYR A C 10
ATOM 4856 O O . TYR A 1 21 ? -4.209 -4.620 -1.781 1.00 0.00 21 TYR A O 10
ATOM 4874 N N . CYS A 1 22 ? -5.579 -3.074 -2.681 1.00 0.00 22 CYS A N 10
ATOM 4875 C CA . CYS A 1 22 ? -5.021 -1.943 -1.960 1.00 0.00 22 CYS A CA 10
ATOM 4876 C C . CYS A 1 22 ? -6.170 -1.111 -1.398 1.00 0.00 22 CYS A C 10
ATOM 4877 O O . CYS A 1 22 ? -7.235 -1.029 -2.012 1.00 0.00 22 CYS A O 10
ATOM 4884 N N . HIS A 1 23 ? -5.981 -0.522 -0.228 1.00 0.00 23 HIS A N 10
ATOM 4885 C CA . HIS A 1 23 ? -7.034 0.268 0.388 1.00 0.00 23 HIS A CA 10
ATOM 4886 C C . HIS A 1 23 ? -6.552 1.681 0.699 1.00 0.00 23 HIS A C 10
ATOM 4887 O O . HIS A 1 23 ? -5.635 1.878 1.499 1.00 0.00 23 HIS A O 10
ATOM 4902 N N . LYS A 1 24 ? -7.187 2.661 0.073 1.00 0.00 24 LYS A N 10
ATOM 4903 C CA . LYS A 1 24 ? -6.843 4.056 0.285 1.00 0.00 24 LYS A CA 10
ATOM 4904 C C . LYS A 1 24 ? -8.039 4.942 -0.030 1.00 0.00 24 LYS A C 10
ATOM 4905 O O . LYS A 1 24 ? -8.482 5.027 -1.173 1.00 0.00 24 LYS A O 10
ATOM 4924 N N . GLN A 1 25 ? -8.546 5.602 1.000 1.00 0.00 25 GLN A N 10
ATOM 4925 C CA . GLN A 1 25 ? -9.688 6.499 0.869 1.00 0.00 25 GLN A CA 10
ATOM 4926 C C . GLN A 1 25 ? -9.575 7.661 1.863 1.00 0.00 25 GLN A C 10
ATOM 4927 O O . GLN A 1 25 ? -9.664 8.818 1.457 1.00 0.00 25 GLN A O 10
ATOM 4941 N N . PRO A 1 26 ? -9.361 7.395 3.178 1.00 0.00 26 PRO A N 10
ATOM 4942 C CA . PRO A 1 26 ? -9.222 8.464 4.170 1.00 0.00 26 PRO A CA 10
ATOM 4943 C C . PRO A 1 26 ? -8.000 9.329 3.889 1.00 0.00 26 PRO A C 10
ATOM 4944 O O . PRO A 1 26 ? -7.072 8.900 3.195 1.00 0.00 26 PRO A O 10
ATOM 4955 N N . GLY A 1 27 ? -7.997 10.537 4.427 1.00 0.00 27 GLY A N 10
ATOM 4956 C CA . GLY A 1 27 ? -6.883 11.441 4.227 1.00 0.00 27 GLY A CA 10
ATOM 4957 C C . GLY A 1 27 ? -5.687 11.100 5.096 1.00 0.00 27 GLY A C 10
ATOM 4958 O O . GLY A 1 27 ? -5.083 11.984 5.702 1.00 0.00 27 GLY A O 10
ATOM 4962 N N . TRP A 1 28 ? -5.336 9.824 5.153 1.00 0.00 28 TRP A N 10
ATOM 4963 C CA . TRP A 1 28 ? -4.200 9.382 5.946 1.00 0.00 28 TRP A CA 10
ATOM 4964 C C . TRP A 1 28 ? -2.887 9.659 5.224 1.00 0.00 28 TRP A C 10
ATOM 4965 O O . TRP A 1 28 ? -2.877 9.996 4.039 1.00 0.00 28 TRP A O 10
ATOM 4986 N N . VAL A 1 29 ? -1.791 9.538 5.954 1.00 0.00 29 VAL A N 10
ATOM 4987 C CA . VAL A 1 29 ? -0.463 9.795 5.412 1.00 0.00 29 VAL A CA 10
ATOM 4988 C C . VAL A 1 29 ? -0.071 8.788 4.321 1.00 0.00 29 VAL A C 10
ATOM 4989 O O . VAL A 1 29 ? 0.712 9.110 3.425 1.00 0.00 29 VAL A O 10
ATOM 5002 N N . ALA A 1 30 ? -0.600 7.568 4.395 1.00 0.00 30 ALA A N 10
ATOM 5003 C CA . ALA A 1 30 ? -0.263 6.551 3.409 1.00 0.00 30 ALA A CA 10
ATOM 5004 C C . ALA A 1 30 ? -1.319 5.455 3.314 1.00 0.00 30 ALA A C 10
ATOM 5005 O O . ALA A 1 30 ? -1.791 4.942 4.330 1.00 0.00 30 ALA A O 10
ATOM 5012 N N . GLY A 1 31 ? -1.651 5.078 2.082 1.00 0.00 31 GLY A N 10
ATOM 5013 C CA . GLY A 1 31 ? -2.609 4.012 1.854 1.00 0.00 31 GLY A CA 10
ATOM 5014 C C . GLY A 1 31 ? -1.948 2.666 2.052 1.00 0.00 31 GLY A C 10
ATOM 5015 O O . GLY A 1 31 ? -0.753 2.528 1.783 1.00 0.00 31 GLY A O 10
ATOM 5019 N N . TYR A 1 32 ? -2.685 1.680 2.536 1.00 0.00 32 TYR A N 10
ATOM 5020 C CA . TYR A 1 32 ? -2.095 0.371 2.779 1.00 0.00 32 TYR A CA 10
ATOM 5021 C C . TYR A 1 32 ? -2.868 -0.761 2.110 1.00 0.00 32 TYR A C 10
ATOM 5022 O O . TYR A 1 32 ? -4.046 -0.624 1.783 1.00 0.00 32 TYR A O 10
ATOM 5040 N N . CYS A 1 33 ? -2.184 -1.883 1.917 1.00 0.00 33 CYS A N 10
ATOM 5041 C CA . CYS A 1 33 ? -2.787 -3.059 1.303 1.00 0.00 33 CYS A CA 10
ATOM 5042 C C . CYS A 1 33 ? -3.643 -3.805 2.319 1.00 0.00 33 CYS A C 10
ATOM 5043 O O . CYS A 1 33 ? -3.707 -3.426 3.488 1.00 0.00 33 CYS A O 10
ATOM 5050 N N . ARG A 1 34 ? -4.268 -4.884 1.872 1.00 0.00 34 ARG A N 10
ATOM 5051 C CA . ARG A 1 34 ? -5.091 -5.712 2.737 1.00 0.00 34 ARG A CA 10
ATOM 5052 C C . ARG A 1 34 ? -5.254 -7.088 2.113 1.00 0.00 34 ARG A C 10
ATOM 5053 O O . ARG A 1 34 ? -5.528 -7.204 0.918 1.00 0.00 34 ARG A O 10
ATOM 5074 N N . ARG A 1 35 ? -5.074 -8.127 2.917 1.00 0.00 35 ARG A N 10
ATOM 5075 C CA . ARG A 1 35 ? -5.200 -9.492 2.429 1.00 0.00 35 ARG A CA 10
ATOM 5076 C C . ARG A 1 35 ? -6.657 -9.937 2.454 1.00 0.00 35 ARG A C 10
ATOM 5077 O O . ARG A 1 35 ? -7.569 -9.112 2.405 1.00 0.00 35 ARG A O 10
ATOM 5098 N N . LYS A 1 36 ? -6.863 -11.244 2.552 1.00 0.00 36 LYS A N 10
ATOM 5099 C CA . LYS A 1 36 ? -8.195 -11.824 2.602 1.00 0.00 36 LYS A CA 10
ATOM 5100 C C . LYS A 1 36 ? -8.080 -13.311 2.888 1.00 0.00 36 LYS A C 10
ATOM 5101 O O . LYS A 1 36 ? -6.949 -13.839 2.807 1.00 0.00 36 LYS A O 10
#

InterPro domains:
  IPR009101 Gurmarin/antifungal peptide [SSF57048] (1-36)
  IPR013006 Antimicrobial peptide, C6 type, conserved site [PS60011] (1-33)
  IPR024206 Gurmarin/antimicrobial peptide [PF11410] (2-34)

Foldseek 3Di:
DADFPPFQAQPPDHHAHPVGAWDDDDPDRGTGHHDD

Sequence (36 aa):
CIKNGNGCQPNGSQGNCCSGYCHKQPGWVAGYCRRKCIKNGNGCQPNGSQGNCCSGYCHKQPGWVAGYCRRKCIKNGNGCQPNGSQGNCCSGYCHKQPGWVAGYCRRKCIKNGNGCQPNGSQGNCCSGYCHKQPGWVAGYCRRKCIKNGNGCQPNGSQGNCCSGYCHKQPGWVAGYCRRKCIKNGNGCQPNGSQGNCCSGYCHKQPGWVAGYCRRKCIKNGNGCQPNGSQGNCCSGYCHKQPGWVAGYCRRKCIKNGNGCQPNGSQGNCCSGYCHKQPGWVAGYCRRKCIKNGNGCQPNGSQGNCCSGYCHKQPGWVAGYCRRKCIKNGNGCQPNGSQGNCCSGYCHKQPGWVAGYCRRK

Secondary structure (DSSP, 8-state):
--SSSSEEESS-SS---TTS-EE--SSSSSEEE---

Organism: Acrocinus longimanus (NCBI:txid227548)